Protein AF-A0A914D612-F1 (afdb_monomer_lite)

Structure (mmCIF, N/CA/C/O backbone):
data_AF-A0A914D612-F1
#
_entry.id   AF-A0A914D612-F1
#
loop_
_atom_site.group_PDB
_atom_site.id
_atom_site.type_symbol
_atom_site.label_atom_id
_atom_site.label_alt_id
_atom_site.label_comp_id
_atom_site.label_asym_id
_atom_site.label_entity_id
_atom_site.label_seq_id
_atom_site.pdbx_PDB_ins_code
_atom_site.Cartn_x
_atom_site.Cartn_y
_atom_site.Cartn_z
_atom_site.occupancy
_atom_site.B_iso_or_equiv
_atom_site.auth_seq_id
_atom_site.auth_comp_id
_atom_site.auth_asym_id
_atom_site.auth_atom_id
_atom_site.pdbx_PDB_model_num
ATOM 1 N N . MET A 1 1 ? 6.573 5.863 -31.104 1.00 83.50 1 MET A N 1
ATOM 2 C CA . MET A 1 1 ? 6.796 7.254 -30.648 1.00 83.50 1 MET A CA 1
ATOM 3 C C . MET A 1 1 ? 8.269 7.664 -30.738 1.00 83.50 1 MET A C 1
ATOM 5 O O . MET A 1 1 ? 8.584 8.374 -31.681 1.00 83.50 1 MET A O 1
ATOM 9 N N . PHE A 1 2 ? 9.175 7.169 -29.876 1.00 90.94 2 PHE A N 1
ATOM 10 C CA . PHE A 1 2 ? 10.608 7.549 -29.837 1.00 90.94 2 PHE A CA 1
ATOM 11 C C . PHE A 1 2 ? 11.287 7.720 -31.212 1.00 90.94 2 PHE A C 1
ATOM 13 O O . PHE A 1 2 ? 11.756 8.810 -31.528 1.00 90.94 2 PHE A O 1
ATOM 20 N N . ARG A 1 3 ? 11.281 6.679 -32.064 1.00 89.69 3 ARG A N 1
ATOM 21 C CA . ARG A 1 3 ? 11.931 6.733 -33.391 1.00 89.69 3 ARG A CA 1
ATOM 22 C C . ARG A 1 3 ? 11.376 7.843 -34.296 1.00 89.69 3 ARG A C 1
ATOM 24 O O . ARG A 1 3 ? 12.152 8.460 -35.007 1.00 89.69 3 ARG A O 1
ATOM 31 N N . ALA A 1 4 ? 10.074 8.136 -34.233 1.00 89.88 4 ALA A N 1
ATOM 32 C CA . ALA A 1 4 ? 9.455 9.186 -35.047 1.00 89.88 4 ALA A CA 1
ATOM 33 C C . ALA A 1 4 ? 9.875 10.595 -34.592 1.00 89.88 4 ALA A C 1
ATOM 35 O O . ALA A 1 4 ? 10.230 11.423 -35.425 1.00 89.88 4 ALA A O 1
ATOM 36 N N . ILE A 1 5 ? 9.911 10.840 -33.275 1.00 90.50 5 ILE A N 1
ATOM 37 C CA . ILE A 1 5 ? 10.412 12.103 -32.701 1.00 90.50 5 ILE A CA 1
ATOM 38 C C . ILE A 1 5 ? 11.892 12.286 -33.052 1.00 90.50 5 ILE A C 1
ATOM 40 O O . ILE A 1 5 ? 12.295 13.352 -33.506 1.00 90.50 5 ILE A O 1
ATOM 44 N N . ARG A 1 6 ? 12.693 11.221 -32.918 1.00 92.00 6 ARG A N 1
ATOM 45 C CA . ARG A 1 6 ? 14.104 11.222 -33.312 1.00 92.00 6 ARG A CA 1
ATOM 46 C C . ARG A 1 6 ? 14.282 11.591 -34.788 1.00 92.00 6 ARG A C 1
ATOM 48 O O . ARG A 1 6 ? 15.074 12.478 -35.080 1.00 92.00 6 ARG A O 1
ATOM 55 N N . SER A 1 7 ? 13.556 10.940 -35.700 1.00 91.56 7 SER A N 1
ATOM 56 C CA . SER A 1 7 ? 13.627 11.229 -37.139 1.00 91.56 7 SER A CA 1
ATOM 57 C C . SER A 1 7 ? 13.189 12.653 -37.484 1.00 91.56 7 SER A C 1
ATOM 59 O O . SER A 1 7 ? 13.760 13.244 -38.392 1.00 91.56 7 SER A O 1
ATOM 61 N N . PHE A 1 8 ? 12.221 13.220 -36.757 1.00 92.62 8 PHE A N 1
ATOM 62 C CA . PHE A 1 8 ? 11.848 14.627 -36.903 1.00 92.62 8 PHE A CA 1
ATOM 63 C C . PHE A 1 8 ? 13.001 15.562 -36.508 1.00 92.62 8 PHE A C 1
ATOM 65 O O . PHE A 1 8 ? 13.415 16.380 -37.323 1.00 92.62 8 PHE A O 1
ATOM 72 N N . ILE A 1 9 ? 13.571 15.392 -35.307 1.00 90.62 9 ILE A N 1
ATOM 73 C CA . ILE A 1 9 ? 14.698 16.215 -34.820 1.00 90.62 9 ILE A CA 1
ATOM 74 C C . ILE A 1 9 ? 15.913 16.087 -35.752 1.00 90.62 9 ILE A C 1
ATOM 76 O O . ILE A 1 9 ? 16.577 17.072 -36.049 1.00 90.62 9 ILE A O 1
ATOM 80 N N . GLN A 1 10 ? 16.180 14.881 -36.258 1.00 89.31 10 GLN A N 1
ATOM 81 C CA . GLN A 1 10 ? 17.317 14.593 -37.135 1.00 89.31 10 GLN A CA 1
ATOM 82 C C . GLN A 1 10 ? 17.208 15.243 -38.533 1.00 89.31 10 GLN A C 1
ATOM 84 O O . GLN A 1 10 ? 18.210 15.301 -39.240 1.00 89.31 10 GLN A O 1
ATOM 89 N N . ASN A 1 11 ? 16.029 15.751 -38.914 1.00 90.75 11 ASN A N 1
ATOM 90 C CA . ASN A 1 11 ? 15.799 16.488 -40.162 1.00 90.75 11 ASN A CA 1
ATOM 91 C C . ASN A 1 11 ? 15.816 18.022 -39.983 1.00 90.75 11 ASN A C 1
ATOM 93 O O . ASN A 1 11 ? 15.592 18.742 -40.955 1.00 90.75 11 ASN A O 1
ATOM 97 N N . LEU A 1 12 ? 16.044 18.536 -38.769 1.00 92.88 12 LEU A N 1
ATOM 98 C CA . LEU A 1 12 ? 16.175 19.974 -38.519 1.00 92.88 12 LEU A CA 1
ATOM 99 C C . LEU A 1 12 ? 17.582 20.438 -38.928 1.00 92.88 12 LEU A C 1
ATOM 101 O O . LEU A 1 12 ? 18.576 19.930 -38.415 1.00 92.88 12 LEU A O 1
ATOM 105 N N . THR A 1 13 ? 17.663 21.396 -39.853 1.00 85.12 13 THR A N 1
ATOM 106 C CA . THR A 1 13 ? 18.926 21.855 -40.464 1.00 85.12 13 THR A CA 1
ATOM 107 C C . THR A 1 13 ? 19.830 22.641 -39.519 1.00 85.12 13 THR A C 1
ATOM 109 O O . THR A 1 13 ? 21.046 22.595 -39.671 1.00 85.12 13 THR A O 1
ATOM 112 N N . ASP A 1 14 ? 19.239 23.317 -38.534 1.00 87.56 14 ASP A N 1
ATOM 113 C CA . ASP A 1 14 ? 19.901 24.296 -37.661 1.00 87.56 14 ASP A CA 1
ATOM 114 C C . ASP A 1 14 ? 19.750 23.912 -36.177 1.00 87.56 14 ASP A C 1
ATOM 116 O O . ASP A 1 14 ? 19.529 24.755 -35.310 1.00 87.56 14 ASP A O 1
ATOM 120 N N . TRP A 1 15 ? 19.772 22.607 -35.882 1.00 89.62 15 TRP A N 1
ATOM 121 C CA . TRP A 1 15 ? 19.591 22.082 -34.528 1.00 89.62 15 TRP A CA 1
ATOM 122 C C . TRP A 1 15 ? 20.926 21.681 -33.888 1.00 89.62 15 TRP A C 1
ATOM 124 O O . TRP A 1 15 ? 21.521 20.669 -34.258 1.00 89.62 15 TRP A O 1
ATOM 134 N N . ASP A 1 16 ? 21.351 22.439 -32.873 1.00 91.44 16 ASP A N 1
ATOM 135 C CA . ASP A 1 16 ? 22.662 22.313 -32.206 1.00 91.44 16 ASP A CA 1
ATOM 136 C C . ASP A 1 16 ? 22.933 20.945 -31.544 1.00 91.44 16 ASP A C 1
ATOM 138 O O . ASP A 1 16 ? 24.082 20.607 -31.252 1.00 91.44 16 ASP A O 1
ATOM 142 N N . TYR A 1 17 ? 21.893 20.137 -31.302 1.00 89.06 17 TYR A N 1
ATOM 143 C CA . TYR A 1 17 ? 21.978 18.875 -30.553 1.00 89.06 17 TYR A CA 1
ATOM 144 C C . TYR A 1 17 ? 21.420 17.679 -31.348 1.00 89.06 17 TYR A C 1
ATOM 146 O O . TYR A 1 17 ? 20.378 17.120 -30.977 1.00 89.06 17 TYR A O 1
ATOM 154 N N . PRO A 1 18 ? 22.064 17.275 -32.463 1.00 87.38 18 PRO A N 1
ATOM 155 C CA . PRO A 1 18 ? 21.595 16.167 -33.288 1.00 87.38 18 PRO A CA 1
ATOM 156 C C . PRO A 1 18 ? 21.575 14.840 -32.499 1.00 87.38 18 PRO A C 1
ATOM 158 O O . PRO A 1 18 ? 22.451 14.606 -31.662 1.00 87.38 18 PRO A O 1
ATOM 161 N N . PRO A 1 19 ? 20.613 13.928 -32.750 1.00 90.25 19 PRO A N 1
ATOM 162 C CA . PRO A 1 19 ? 20.469 12.724 -31.932 1.00 90.25 19 PRO A CA 1
ATOM 163 C C . PRO A 1 19 ? 21.675 11.763 -32.010 1.00 90.25 19 PRO A C 1
ATOM 165 O O . PRO A 1 19 ? 21.967 11.196 -33.064 1.00 90.25 19 PRO A O 1
ATOM 168 N N . THR A 1 20 ? 22.312 11.489 -30.868 1.00 89.94 20 THR A N 1
ATOM 169 C CA . THR A 1 20 ? 23.407 10.505 -30.694 1.00 89.94 20 THR A CA 1
ATOM 170 C C . THR A 1 20 ? 22.972 9.069 -31.030 1.00 89.94 20 THR A C 1
ATOM 172 O O . THR A 1 20 ? 21.767 8.825 -31.127 1.00 89.94 20 THR A O 1
ATOM 175 N N . PRO A 1 21 ? 23.878 8.092 -31.248 1.00 91.69 21 PRO A N 1
ATOM 176 C CA . PRO A 1 21 ? 23.497 6.694 -31.485 1.00 91.69 21 PRO A CA 1
ATOM 177 C C . PRO A 1 21 ? 22.511 6.158 -30.435 1.00 91.69 21 PRO A C 1
ATOM 179 O O . PRO A 1 21 ? 22.594 6.510 -29.261 1.00 91.69 21 PRO A O 1
ATOM 182 N N . ILE A 1 22 ? 21.550 5.335 -30.865 1.00 90.69 22 ILE A N 1
ATOM 183 C CA . ILE A 1 22 ? 20.574 4.721 -29.953 1.00 90.69 22 ILE A CA 1
ATOM 184 C C . ILE A 1 22 ? 21.316 3.635 -29.154 1.00 90.69 22 ILE A C 1
ATOM 186 O O . ILE A 1 22 ? 21.902 2.769 -29.803 1.00 90.69 22 ILE A O 1
ATOM 190 N N . PRO A 1 23 ? 21.305 3.659 -27.806 1.00 91.25 23 PRO A N 1
ATOM 191 C CA . PRO A 1 23 ? 21.879 2.585 -27.000 1.00 91.25 23 PRO A CA 1
ATOM 192 C C . PRO A 1 23 ? 21.195 1.241 -27.264 1.00 91.25 23 PRO A C 1
ATOM 194 O O . PRO A 1 23 ? 20.022 1.202 -27.650 1.00 91.25 23 PRO A O 1
ATOM 197 N N . ASP A 1 24 ? 21.912 0.149 -27.011 1.00 91.38 24 ASP A N 1
ATOM 198 C CA . ASP A 1 24 ? 21.309 -1.181 -27.002 1.00 91.38 24 ASP A CA 1
ATOM 199 C C . ASP A 1 24 ? 20.229 -1.280 -25.913 1.00 91.38 24 ASP A C 1
ATOM 201 O O . ASP A 1 24 ? 20.265 -0.587 -24.895 1.00 91.38 24 ASP A O 1
ATOM 205 N N . VAL A 1 25 ? 19.226 -2.122 -26.155 1.00 88.69 25 VAL A N 1
ATOM 206 C CA . VAL A 1 25 ? 18.132 -2.347 -25.203 1.00 88.69 25 VAL A CA 1
ATOM 207 C C . VAL A 1 25 ? 18.630 -3.277 -24.101 1.00 88.69 25 VAL A C 1
ATOM 209 O O . VAL A 1 25 ? 19.209 -4.320 -24.410 1.00 88.69 25 VAL A O 1
ATOM 212 N N . ASN A 1 26 ? 18.371 -2.932 -22.836 1.00 90.81 26 ASN A N 1
ATOM 213 C CA . ASN A 1 26 ? 18.652 -3.816 -21.706 1.00 90.81 26 ASN A CA 1
ATOM 214 C C . ASN A 1 26 ? 18.012 -5.201 -21.939 1.00 90.81 26 ASN A C 1
ATOM 216 O O . ASN A 1 26 ? 16.844 -5.273 -22.343 1.00 90.81 26 ASN A O 1
ATOM 220 N N . PRO A 1 27 ? 18.743 -6.304 -21.706 1.00 92.75 27 PRO A N 1
ATOM 221 C CA . PRO A 1 27 ? 18.172 -7.636 -21.818 1.00 92.75 27 PRO A CA 1
ATOM 222 C C . PRO A 1 27 ? 17.147 -7.865 -20.699 1.00 92.75 27 PRO A C 1
ATOM 224 O O . PRO A 1 27 ? 17.315 -7.378 -19.583 1.00 92.75 27 PRO A O 1
ATOM 227 N N . LEU A 1 28 ? 16.091 -8.615 -21.017 1.00 92.50 28 LEU A N 1
ATOM 228 C CA . LEU A 1 28 ? 15.048 -9.006 -20.071 1.00 92.50 28 LEU A CA 1
ATOM 229 C C . LEU A 1 28 ? 15.210 -10.479 -19.693 1.00 92.50 28 LEU A C 1
ATOM 231 O O . LEU A 1 28 ? 15.312 -11.329 -20.583 1.00 92.50 28 LEU A O 1
ATOM 235 N N . MET A 1 29 ? 15.124 -10.794 -18.400 1.00 93.56 29 MET A N 1
ATOM 236 C CA . MET A 1 29 ? 15.110 -12.175 -17.899 1.00 93.56 29 MET A CA 1
ATOM 237 C C . MET A 1 29 ? 13.761 -12.533 -17.265 1.00 93.56 29 MET A C 1
ATOM 239 O O . MET A 1 29 ? 13.082 -11.691 -16.681 1.00 93.56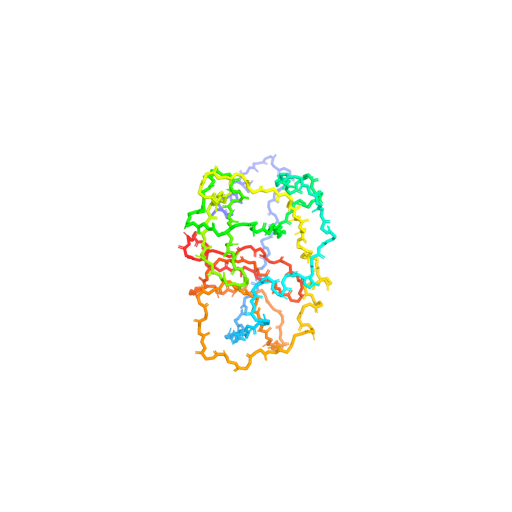 29 MET A O 1
ATOM 243 N N . SER A 1 30 ? 13.367 -13.806 -17.356 1.00 93.69 30 SER A N 1
ATOM 244 C CA . SER A 1 30 ? 12.267 -14.363 -16.563 1.00 93.69 30 SER A CA 1
ATOM 245 C C . SER A 1 30 ? 12.836 -15.231 -15.444 1.00 93.69 30 SER A C 1
ATOM 247 O O . SER A 1 30 ? 13.475 -16.243 -15.720 1.00 93.69 30 SER A O 1
ATOM 249 N N . TYR A 1 31 ? 12.575 -14.854 -14.191 1.00 94.19 31 TYR A N 1
ATOM 250 C CA . TYR A 1 31 ? 13.011 -15.599 -13.001 1.00 94.19 31 TYR A CA 1
ATOM 251 C C . TYR A 1 31 ? 12.020 -16.697 -12.562 1.00 94.19 31 TYR A C 1
ATOM 253 O O . TYR A 1 31 ? 12.194 -17.316 -11.516 1.00 94.19 31 TYR A O 1
ATOM 261 N N . GLY A 1 32 ? 10.977 -16.960 -13.358 1.00 93.12 32 GLY A N 1
ATOM 262 C CA . GLY A 1 32 ? 9.952 -17.957 -13.048 1.00 93.12 32 GLY A CA 1
ATOM 263 C C . GLY A 1 32 ? 8.941 -17.509 -11.985 1.00 93.12 32 GLY A C 1
ATOM 264 O O . GLY A 1 32 ? 8.698 -16.319 -11.789 1.00 93.12 32 GLY A O 1
ATOM 265 N N . ASN A 1 33 ? 8.305 -18.485 -11.331 1.00 93.44 33 ASN A N 1
ATOM 266 C CA . ASN A 1 33 ? 7.239 -18.254 -10.354 1.00 93.44 33 ASN A CA 1
ATOM 267 C C . ASN A 1 33 ? 7.791 -18.248 -8.923 1.00 93.44 33 ASN A C 1
ATOM 269 O O . ASN A 1 33 ? 8.469 -19.192 -8.522 1.00 93.44 33 ASN A O 1
ATOM 273 N N . VAL A 1 34 ? 7.408 -17.246 -8.128 1.00 91.88 34 VAL A N 1
ATOM 274 C CA . VAL A 1 34 ? 7.749 -17.150 -6.701 1.00 91.88 34 VAL A CA 1
ATOM 275 C C . VAL A 1 34 ? 6.497 -17.394 -5.861 1.00 91.88 34 VAL A C 1
ATOM 277 O O . VAL A 1 34 ? 5.523 -16.647 -5.954 1.00 91.88 34 VAL A O 1
ATOM 280 N N . THR A 1 35 ? 6.513 -18.430 -5.023 1.00 90.81 35 THR A N 1
ATOM 281 C CA . THR A 1 35 ? 5.422 -18.692 -4.072 1.00 90.81 35 THR A CA 1
ATOM 282 C C . THR A 1 35 ? 5.481 -17.686 -2.927 1.00 90.81 35 THR A C 1
ATOM 284 O O . THR A 1 35 ? 6.503 -17.569 -2.251 1.00 90.81 35 THR A O 1
ATOM 287 N N . LEU A 1 36 ? 4.373 -16.986 -2.677 1.00 89.56 36 LEU A N 1
ATOM 288 C CA . LEU A 1 36 ? 4.250 -16.070 -1.546 1.00 89.56 36 LEU A CA 1
ATOM 289 C C . LEU A 1 36 ? 3.557 -16.748 -0.361 1.00 89.56 36 LEU A C 1
ATOM 291 O O . LEU A 1 36 ? 2.507 -17.368 -0.515 1.00 89.56 36 LEU A O 1
ATOM 295 N N . THR A 1 37 ? 4.111 -16.563 0.834 1.00 86.81 37 THR A N 1
ATOM 296 C CA . THR A 1 37 ? 3.535 -17.020 2.104 1.00 86.81 37 THR A CA 1
ATOM 297 C C . THR A 1 37 ? 2.998 -15.827 2.885 1.00 86.81 37 THR A C 1
ATOM 299 O O . THR A 1 37 ? 3.659 -14.792 2.972 1.00 86.81 37 THR A O 1
ATOM 302 N N . ARG A 1 38 ? 1.798 -15.943 3.462 1.00 86.81 38 ARG A N 1
A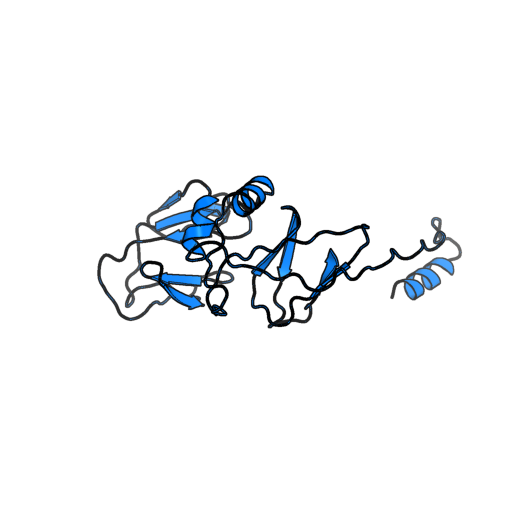TOM 303 C CA . ARG A 1 38 ? 1.228 -14.882 4.304 1.00 86.81 38 ARG A CA 1
ATOM 304 C C . ARG A 1 38 ? 1.969 -14.805 5.639 1.00 86.81 38 ARG A C 1
ATOM 306 O O . ARG A 1 38 ? 2.262 -15.837 6.242 1.00 86.81 38 ARG A O 1
ATOM 313 N N . ILE A 1 39 ? 2.238 -13.590 6.108 1.00 85.31 39 ILE A N 1
ATOM 314 C CA . ILE A 1 39 ? 2.901 -13.349 7.392 1.00 85.31 39 ILE A CA 1
ATOM 315 C C . ILE A 1 39 ? 1.964 -12.614 8.356 1.00 85.31 39 ILE A C 1
ATOM 317 O O . ILE A 1 39 ? 1.293 -11.653 7.977 1.00 85.31 39 ILE A O 1
ATOM 321 N N . GLY A 1 40 ? 1.916 -13.101 9.598 1.00 80.94 40 GLY A N 1
ATOM 322 C CA . GLY A 1 40 ? 1.039 -12.601 10.658 1.00 80.94 40 GLY A CA 1
ATOM 323 C C . GLY A 1 40 ? -0.439 -12.989 10.516 1.00 80.94 40 GLY A C 1
ATOM 324 O O . GLY A 1 40 ? -0.941 -13.283 9.430 1.00 80.94 40 GLY A O 1
ATOM 325 N N . GLN A 1 41 ? -1.154 -12.935 11.644 1.00 78.56 41 GLN A N 1
ATOM 326 C CA . GLN A 1 41 ? -2.557 -13.360 11.759 1.00 78.56 41 GLN A CA 1
ATOM 327 C C . GLN A 1 41 ? -3.496 -12.493 10.906 1.00 78.56 41 GLN A C 1
ATOM 329 O O . GLN A 1 41 ? -4.389 -12.986 10.215 1.00 78.56 41 GLN A O 1
ATOM 334 N N . ASN A 1 42 ? -3.296 -11.175 10.916 1.00 83.06 42 ASN A N 1
ATOM 335 C CA . ASN A 1 42 ? -4.048 -10.223 10.100 1.00 83.06 42 ASN A CA 1
ATOM 336 C C . ASN A 1 42 ? -3.208 -8.983 9.744 1.00 83.06 42 ASN A C 1
ATOM 338 O O . ASN A 1 42 ? -2.153 -8.744 10.340 1.00 83.06 42 ASN A O 1
ATOM 342 N N . LEU A 1 43 ? -3.688 -8.191 8.775 1.00 88.00 43 LEU A N 1
ATOM 343 C CA . LEU A 1 43 ? -3.008 -6.972 8.324 1.00 88.00 43 LEU A CA 1
ATOM 344 C C . LEU A 1 43 ? -2.688 -6.032 9.495 1.00 88.00 43 LEU A C 1
ATOM 346 O O . LEU A 1 43 ? -1.545 -5.608 9.625 1.00 88.00 43 LEU A O 1
ATOM 350 N N . ILE A 1 44 ? -3.656 -5.769 10.379 1.00 88.94 44 ILE A N 1
ATOM 351 C CA . ILE A 1 44 ? -3.491 -4.851 11.516 1.00 88.94 44 ILE A CA 1
ATOM 352 C C . ILE A 1 44 ? -2.364 -5.329 12.437 1.00 88.94 44 ILE A C 1
ATOM 354 O O . ILE A 1 44 ? -1.415 -4.590 12.666 1.00 88.94 44 ILE A O 1
ATOM 358 N N . SER A 1 45 ? -2.395 -6.596 12.867 1.00 85.94 45 SE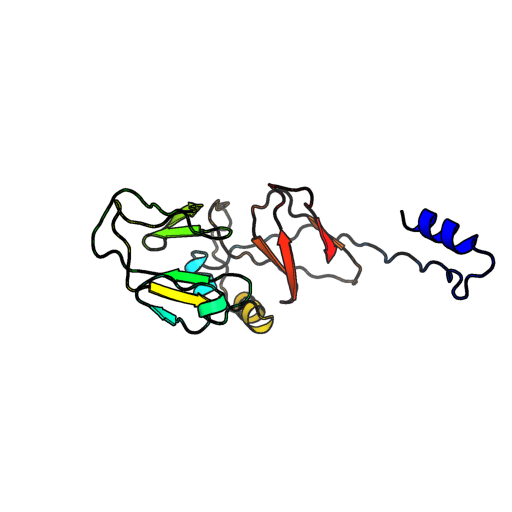R A N 1
ATOM 359 C CA . SER A 1 45 ? -1.357 -7.205 13.722 1.00 85.94 45 SER A CA 1
ATOM 360 C C . SER A 1 45 ? 0.049 -7.205 13.108 1.00 85.94 45 SER A C 1
ATOM 362 O O . SER A 1 45 ? 1.037 -7.358 13.823 1.00 85.94 45 SER A O 1
ATOM 364 N N . THR A 1 46 ? 0.139 -7.052 11.785 1.00 89.06 46 THR A N 1
ATOM 365 C CA . THR A 1 46 ? 1.409 -6.959 11.064 1.00 89.06 46 THR A CA 1
ATOM 366 C C . THR A 1 46 ? 1.882 -5.516 10.943 1.00 89.06 46 THR A C 1
ATOM 368 O O . THR A 1 46 ? 3.045 -5.238 11.224 1.00 89.06 46 THR A O 1
ATOM 371 N N . LEU A 1 47 ? 0.992 -4.593 10.569 1.00 90.50 47 LEU A N 1
ATOM 372 C CA . LEU A 1 47 ? 1.335 -3.183 10.374 1.00 90.50 47 LEU A CA 1
ATOM 373 C C . LEU A 1 47 ? 1.625 -2.454 11.693 1.00 90.50 47 LEU A C 1
ATOM 375 O O . LEU A 1 47 ? 2.516 -1.611 11.720 1.00 90.50 47 LEU A O 1
ATOM 379 N N . THR A 1 48 ? 0.985 -2.825 12.807 1.00 92.06 48 THR A N 1
ATOM 380 C CA . THR A 1 48 ? 1.281 -2.239 14.132 1.00 92.06 48 THR A CA 1
ATOM 381 C C . THR A 1 48 ? 2.727 -2.465 14.591 1.00 92.06 48 THR A C 1
ATOM 383 O O . THR A 1 48 ? 3.215 -1.741 15.455 1.00 92.06 48 THR A O 1
ATOM 386 N N . ARG A 1 49 ? 3.453 -3.425 13.996 1.00 91.00 49 ARG A N 1
ATOM 387 C CA . ARG A 1 49 ? 4.885 -3.669 14.260 1.00 91.00 49 ARG A CA 1
ATOM 388 C C . ARG A 1 49 ? 5.813 -2.606 13.668 1.00 91.00 49 ARG A C 1
ATOM 390 O O . ARG A 1 49 ? 6.956 -2.509 14.100 1.00 91.00 49 ARG A O 1
ATOM 397 N N . ILE A 1 50 ? 5.334 -1.865 12.670 1.00 93.56 50 ILE A N 1
ATOM 398 C CA . ILE A 1 50 ? 6.049 -0.787 11.971 1.00 93.56 50 ILE A CA 1
ATOM 399 C C . ILE A 1 50 ? 5.244 0.516 11.993 1.00 93.56 50 ILE A C 1
ATOM 401 O O . ILE A 1 50 ? 5.422 1.370 11.132 1.00 93.56 50 ILE A O 1
ATOM 405 N N . GLN A 1 51 ? 4.332 0.678 12.951 1.00 95.00 51 GLN A N 1
ATOM 406 C CA . GLN A 1 51 ? 3.619 1.940 13.095 1.00 95.00 51 GLN A CA 1
ATOM 407 C C . GLN A 1 51 ? 4.522 3.011 13.718 1.00 95.00 51 GLN A C 1
ATOM 409 O O . GLN A 1 51 ? 5.368 2.737 14.573 1.00 95.00 51 GLN A O 1
ATOM 414 N N . GLU A 1 52 ? 4.305 4.243 13.295 1.00 95.69 52 GLU A N 1
ATOM 415 C CA . GLU A 1 52 ? 4.856 5.454 13.887 1.00 95.69 52 GLU A CA 1
ATOM 416 C C . GLU A 1 52 ? 4.136 5.770 15.214 1.00 95.69 52 GLU A C 1
ATOM 418 O O . GLU A 1 52 ? 3.074 5.200 15.496 1.00 95.69 52 GLU A O 1
ATOM 423 N N . PRO A 1 53 ? 4.692 6.650 16.069 1.00 96.19 53 PRO A N 1
ATOM 424 C CA . PRO A 1 53 ? 4.022 7.079 17.291 1.00 96.19 53 PRO A CA 1
ATOM 425 C C . PRO A 1 53 ? 2.615 7.614 17.002 1.00 96.19 53 PRO A C 1
ATOM 427 O O . PRO A 1 53 ? 2.435 8.503 16.175 1.00 96.19 53 PRO A O 1
ATOM 430 N N . CYS A 1 54 ? 1.613 7.068 17.689 1.00 96.88 54 CYS A N 1
ATOM 431 C CA . CYS A 1 54 ? 0.224 7.426 17.436 1.00 96.88 54 CYS A CA 1
ATOM 432 C C . CYS A 1 54 ? -0.119 8.804 18.020 1.00 96.88 54 CYS A C 1
ATOM 434 O O . CYS A 1 54 ? 0.148 9.070 19.195 1.00 96.88 54 CYS A O 1
ATOM 436 N N . VAL A 1 55 ? -0.797 9.639 17.236 1.00 97.81 55 VAL A N 1
ATOM 437 C CA . VAL A 1 55 ? -1.446 10.866 17.714 1.00 97.81 55 VAL A CA 1
ATOM 438 C C . VAL A 1 55 ? -2.821 10.506 18.283 1.00 97.81 55 VAL A C 1
ATOM 440 O O . VAL A 1 55 ? -3.469 9.577 17.801 1.00 97.81 55 VAL A O 1
ATOM 443 N N . GLN A 1 56 ? -3.257 11.208 19.335 1.00 97.69 56 GLN A N 1
ATOM 444 C CA . GLN A 1 56 ? -4.601 11.077 19.905 1.00 97.69 56 GLN A CA 1
ATOM 445 C C . GLN A 1 56 ? -5.377 12.386 19.728 1.00 97.69 56 GLN A C 1
ATOM 447 O O . GLN A 1 56 ? -4.846 13.470 19.972 1.00 97.69 56 GLN A O 1
ATOM 452 N N . SER A 1 57 ? -6.653 12.289 19.361 1.00 94.50 57 SER A N 1
ATOM 453 C CA . SER A 1 57 ? -7.532 13.439 19.117 1.00 94.50 57 SER A CA 1
ATOM 454 C C . SER A 1 57 ? -8.995 13.131 19.456 1.00 94.50 57 SER A C 1
ATOM 456 O O . SER A 1 57 ? -9.378 11.978 19.663 1.00 94.50 57 SER A O 1
ATOM 458 N N . GLN A 1 58 ? -9.839 14.167 19.530 1.00 90.38 58 GLN A N 1
ATOM 459 C CA . GLN A 1 58 ? -11.284 13.963 19.674 1.00 90.38 58 GLN A CA 1
ATOM 460 C C . GLN A 1 58 ? -11.904 13.445 18.375 1.00 90.38 58 GLN A C 1
ATOM 462 O O . GLN A 1 58 ? -12.596 12.433 18.418 1.00 90.38 58 GLN A O 1
ATOM 467 N N . ASP A 1 59 ? -11.572 14.062 17.240 1.00 87.75 59 ASP A N 1
ATOM 468 C CA . ASP A 1 59 ? -12.043 13.698 15.898 1.00 87.75 59 ASP A CA 1
ATOM 469 C C . ASP A 1 59 ? -10.868 13.222 15.015 1.00 87.75 59 ASP A C 1
ATOM 471 O O . ASP A 1 59 ? -9.727 13.614 15.285 1.00 87.75 59 ASP A O 1
ATOM 475 N N . PRO A 1 60 ? -11.080 12.394 13.972 1.00 90.19 60 PRO A N 1
ATOM 476 C CA . PRO A 1 60 ? -9.997 11.895 13.120 1.00 90.19 60 PRO A CA 1
ATOM 477 C C . PRO A 1 60 ? -9.178 13.017 12.466 1.00 90.19 60 PRO A C 1
ATOM 479 O O . PRO A 1 60 ? -9.741 13.918 11.847 1.00 90.19 60 PRO A O 1
ATOM 482 N N . LEU A 1 61 ? -7.850 12.925 12.564 1.00 92.44 61 LEU A N 1
ATOM 483 C CA . LEU A 1 61 ? -6.910 13.833 11.898 1.00 92.44 61 LEU A CA 1
ATOM 484 C C . LEU A 1 61 ? -6.538 13.328 10.496 1.00 92.44 61 LEU A C 1
ATOM 486 O O . LEU A 1 61 ? -6.507 12.119 10.261 1.00 92.44 61 LEU A O 1
ATOM 490 N N . THR A 1 62 ? -6.231 14.225 9.560 1.00 92.81 62 THR A N 1
ATOM 491 C CA . THR A 1 62 ? -5.697 13.842 8.241 1.00 92.81 62 THR A CA 1
ATOM 492 C C . THR A 1 62 ? -4.242 13.370 8.329 1.00 92.81 62 THR A C 1
ATOM 494 O O . THR A 1 62 ? -3.567 13.565 9.340 1.00 92.81 62 THR A O 1
ATOM 497 N N . PHE A 1 63 ? -3.752 12.768 7.244 1.00 95.00 63 PHE A N 1
ATOM 498 C CA . PHE A 1 63 ? -2.358 12.346 7.070 1.00 95.00 63 PHE A CA 1
ATOM 499 C C . PHE A 1 63 ? -1.373 13.502 7.337 1.00 95.00 63 PHE A C 1
ATOM 501 O O . PHE A 1 63 ? -0.424 13.362 8.104 1.00 95.00 63 PHE A O 1
ATOM 508 N N . GLU A 1 64 ? -1.649 14.683 6.783 1.00 94.44 64 GLU A N 1
ATOM 509 C CA . GLU A 1 64 ? -0.824 15.887 6.932 1.00 94.44 64 GLU A CA 1
ATOM 510 C C . GLU A 1 64 ? -0.878 16.459 8.355 1.00 94.44 64 GLU A C 1
ATOM 512 O O . GLU A 1 64 ? 0.117 16.981 8.851 1.00 94.44 64 GLU A O 1
ATOM 517 N N . GLN A 1 65 ? -2.021 16.342 9.040 1.00 95.44 65 GLN A N 1
ATOM 518 C CA . GLN A 1 65 ? -2.177 16.800 10.426 1.00 95.44 65 GLN A CA 1
ATOM 519 C C . GLN A 1 65 ? -1.377 15.963 11.437 1.00 95.44 65 GLN A C 1
ATOM 521 O O . GLN A 1 65 ? -1.170 16.426 12.559 1.00 95.44 65 GLN A O 1
ATOM 5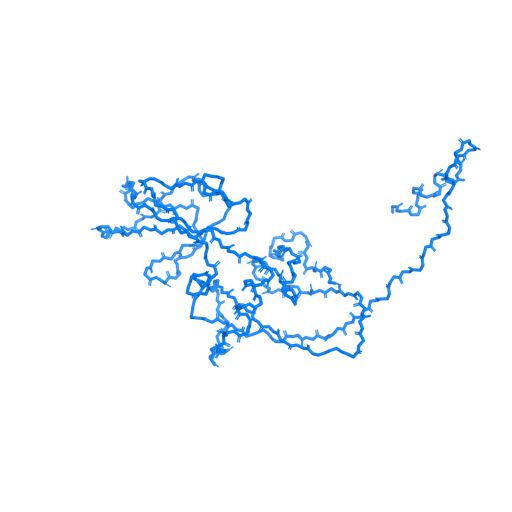26 N N . ILE A 1 66 ? -0.930 14.763 11.052 1.00 96.56 66 ILE A N 1
ATOM 527 C CA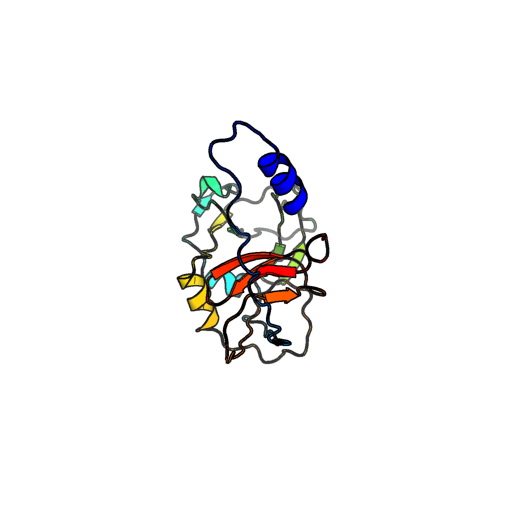 . ILE A 1 66 ? -0.042 13.902 11.848 1.00 96.56 66 ILE A CA 1
ATOM 528 C C . ILE A 1 66 ? 1.377 13.791 11.256 1.00 96.56 66 ILE A C 1
ATOM 530 O O . ILE A 1 66 ? 2.131 12.916 11.666 1.00 96.56 66 ILE A O 1
ATOM 534 N N . ASP A 1 67 ? 1.736 14.669 10.308 1.00 95.94 67 ASP A N 1
ATOM 535 C CA . ASP A 1 67 ? 3.037 14.708 9.607 1.00 95.94 67 ASP A CA 1
ATOM 536 C C . ASP A 1 67 ? 3.397 13.418 8.828 1.00 95.94 67 ASP A C 1
ATOM 538 O O . ASP A 1 67 ? 4.563 13.102 8.601 1.00 95.94 67 ASP A O 1
ATOM 542 N N . HIS A 1 68 ? 2.387 12.663 8.374 1.00 96.12 68 HIS A N 1
ATOM 543 C CA . HIS A 1 68 ? 2.561 11.398 7.651 1.00 96.12 68 HIS A CA 1
ATOM 544 C C . HIS A 1 68 ? 2.130 11.525 6.181 1.00 96.12 68 HIS A C 1
ATOM 546 O O . HIS A 1 68 ? 0.985 11.262 5.824 1.00 96.12 68 HIS A O 1
ATOM 552 N N . GLY A 1 69 ? 3.041 11.951 5.302 1.00 92.31 69 GLY A N 1
ATOM 553 C CA . GLY A 1 69 ? 2.687 12.404 3.947 1.00 92.31 69 GLY A CA 1
ATOM 554 C C . GLY A 1 69 ? 2.299 11.344 2.899 1.00 92.31 69 GLY A C 1
ATOM 555 O O . GLY A 1 69 ? 1.849 11.726 1.820 1.00 92.31 69 GLY A O 1
ATOM 556 N N . PHE A 1 70 ? 2.501 10.041 3.133 1.00 91.25 70 PHE A N 1
ATOM 557 C CA . PHE A 1 70 ? 2.244 8.996 2.126 1.00 91.25 70 PHE A CA 1
ATOM 558 C C . PHE A 1 70 ? 2.112 7.594 2.734 1.00 91.25 70 PHE A C 1
ATOM 560 O O . PHE A 1 70 ? 2.716 7.298 3.755 1.00 91.25 70 PHE A O 1
ATOM 567 N N . GLY A 1 71 ? 1.412 6.685 2.045 1.00 92.56 71 GLY A N 1
ATOM 568 C CA . GLY A 1 71 ? 1.303 5.280 2.449 1.00 92.56 71 GLY A CA 1
ATOM 569 C C . GLY A 1 71 ? -0.015 4.977 3.155 1.00 92.56 71 GLY A C 1
ATOM 570 O O . GLY A 1 71 ? -1.076 5.080 2.541 1.00 92.56 71 GLY A O 1
ATOM 571 N N . PHE A 1 72 ? 0.043 4.565 4.423 1.00 94.44 72 PHE A N 1
ATOM 572 C CA . PHE A 1 72 ? -1.128 4.118 5.183 1.00 94.44 72 PHE A CA 1
ATOM 573 C C . PHE A 1 72 ? -1.125 4.713 6.591 1.00 94.44 72 PHE A C 1
ATOM 575 O O . PHE A 1 72 ? -0.084 4.768 7.234 1.00 94.44 72 PHE A O 1
ATOM 582 N N . VAL A 1 73 ? -2.307 5.052 7.106 1.00 95.12 73 VAL A N 1
ATOM 583 C CA . VAL A 1 73 ? -2.513 5.431 8.511 1.00 95.12 73 VAL A CA 1
ATOM 584 C C . VAL A 1 73 ? -3.530 4.478 9.129 1.00 95.12 73 VAL A C 1
ATOM 586 O O . VAL A 1 73 ? -4.590 4.217 8.554 1.00 95.12 73 VAL A O 1
ATOM 589 N N . LEU A 1 74 ? -3.210 3.954 10.309 1.00 94.69 74 LEU A N 1
ATOM 590 C CA . LEU A 1 74 ? -4.115 3.149 11.117 1.00 94.69 74 LEU A CA 1
ATOM 591 C C . LEU A 1 74 ? -4.957 4.059 12.016 1.00 94.69 74 LEU A C 1
ATOM 593 O O . LEU A 1 74 ? -4.450 4.626 12.982 1.00 94.69 74 LEU A O 1
ATOM 597 N N . TYR A 1 75 ? -6.252 4.152 11.717 1.00 93.00 75 TYR A N 1
ATOM 598 C CA . TYR A 1 75 ? -7.245 4.849 12.535 1.00 93.00 75 TYR A CA 1
ATOM 599 C C . TYR A 1 75 ? -7.928 3.870 13.492 1.00 93.00 75 TYR A C 1
ATOM 601 O O . TYR A 1 75 ? -8.525 2.888 13.052 1.00 93.00 75 TYR A O 1
ATOM 609 N N . THR A 1 76 ? -7.873 4.144 14.797 1.00 93.06 76 THR A N 1
ATOM 610 C CA . THR A 1 76 ? -8.463 3.292 15.843 1.00 93.06 76 THR A CA 1
ATOM 611 C C . THR A 1 76 ? -9.312 4.117 16.812 1.00 93.06 76 THR A C 1
ATOM 613 O O . THR A 1 76 ? -8.903 5.189 17.246 1.00 93.06 76 THR A O 1
ATOM 616 N N . THR A 1 77 ? -10.479 3.599 17.194 1.00 90.94 77 THR A N 1
ATOM 617 C CA . THR A 1 77 ? -11.321 4.108 18.291 1.00 90.94 77 THR A CA 1
ATOM 618 C C . THR A 1 77 ? -12.044 2.933 18.959 1.00 90.94 77 THR A C 1
ATOM 620 O O . THR A 1 77 ? -12.145 1.848 18.379 1.00 90.94 77 THR A O 1
ATOM 623 N N . THR A 1 78 ? -12.548 3.136 20.175 1.00 89.44 78 THR A N 1
ATOM 624 C CA . THR A 1 78 ? -13.282 2.127 20.948 1.00 89.44 78 THR A CA 1
ATOM 625 C C . THR A 1 78 ? -14.770 2.453 20.957 1.00 89.44 78 THR A C 1
ATOM 627 O O . THR A 1 78 ? -15.182 3.522 21.405 1.00 89.44 78 THR A O 1
ATOM 630 N N . LEU A 1 79 ? -15.600 1.503 20.523 1.00 84.38 79 LEU A N 1
ATOM 631 C CA . LEU A 1 79 ? -17.054 1.644 20.586 1.00 84.38 79 LEU A CA 1
ATOM 632 C C . LEU A 1 79 ? -17.531 1.536 22.043 1.00 84.38 79 LEU A C 1
ATOM 634 O O . LEU A 1 79 ? -17.359 0.504 22.688 1.00 84.38 79 LEU A O 1
ATOM 638 N N . SER A 1 80 ? -18.160 2.593 22.561 1.00 80.75 80 SER A N 1
ATOM 639 C CA . SER A 1 80 ? -18.726 2.618 23.922 1.00 80.75 80 SER A CA 1
ATOM 640 C C . SER A 1 80 ? -20.071 1.889 24.040 1.00 80.75 80 SER A C 1
ATOM 642 O O . SER A 1 80 ? -20.538 1.617 25.148 1.00 80.75 80 SER A O 1
ATOM 644 N N . LYS A 1 81 ? -20.703 1.578 22.902 1.00 79.25 81 LYS A N 1
ATOM 645 C CA . LYS A 1 81 ? -21.963 0.837 22.762 1.00 79.25 81 LYS A CA 1
ATOM 646 C C . LYS A 1 81 ? -21.906 -0.015 21.494 1.00 79.25 81 LYS A C 1
ATOM 648 O O . LYS A 1 81 ? -21.181 0.320 20.560 1.00 79.25 81 LYS A O 1
ATOM 653 N N . GLY A 1 82 ? -22.685 -1.093 21.454 1.00 72.88 82 GLY A N 1
ATOM 654 C CA . GLY A 1 82 ? -22.970 -1.792 20.201 1.00 72.88 82 GLY A CA 1
ATOM 655 C C . GLY A 1 82 ? -23.903 -0.971 19.305 1.00 72.88 82 GLY A C 1
ATOM 656 O O . GLY A 1 82 ? -24.634 -0.112 19.797 1.00 72.88 82 GLY A O 1
ATOM 657 N N . GLY A 1 83 ? -23.886 -1.268 18.009 1.00 71.81 83 GLY A N 1
ATOM 658 C CA . GLY A 1 83 ? -24.753 -0.665 16.998 1.00 71.81 83 GLY A CA 1
ATOM 659 C C . GLY A 1 83 ? -24.757 -1.501 15.719 1.00 71.81 83 GLY A C 1
ATOM 660 O O . GLY A 1 83 ? -24.100 -2.545 15.670 1.00 71.81 83 GLY A O 1
ATOM 661 N N . THR A 1 84 ? -25.513 -1.079 14.707 1.00 69.12 84 THR A N 1
ATOM 662 C CA . THR A 1 84 ? -25.805 -1.915 13.523 1.00 69.12 84 THR A CA 1
ATOM 663 C C . THR A 1 84 ? -25.145 -1.453 12.229 1.00 69.12 84 THR A C 1
ATOM 665 O O . THR A 1 84 ? -24.784 -2.292 11.406 1.00 69.12 84 THR A O 1
ATOM 668 N N . THR A 1 85 ? -24.993 -0.142 12.036 1.00 68.62 85 THR A N 1
ATOM 669 C CA . THR A 1 85 ? -24.602 0.456 10.749 1.00 68.62 85 THR A CA 1
ATOM 670 C C . THR A 1 85 ? -23.396 1.377 10.915 1.00 68.62 85 THR A C 1
ATOM 672 O O . THR A 1 85 ? -23.285 2.059 11.932 1.00 68.62 85 THR A O 1
ATOM 675 N N . LEU A 1 86 ? -22.512 1.410 9.905 1.00 68.31 86 LEU A N 1
ATOM 676 C CA . LEU A 1 86 ? -21.240 2.141 9.910 1.00 68.31 86 LEU A CA 1
ATOM 677 C C . LEU A 1 86 ? -21.136 3.163 8.733 1.00 68.31 86 LEU A C 1
ATOM 679 O O . LEU A 1 86 ? -20.662 2.815 7.658 1.00 68.31 86 LEU A O 1
ATOM 683 N N . SER A 1 87 ? -21.638 4.403 8.921 1.00 65.44 87 SER A N 1
ATOM 684 C CA . SER A 1 87 ? -21.793 5.542 7.953 1.00 65.44 87 SER A CA 1
ATOM 685 C C . SER A 1 87 ? -20.725 6.679 7.871 1.00 65.44 87 SER A C 1
ATOM 687 O O . SER A 1 87 ? -20.594 7.380 8.855 1.00 65.44 87 SER A O 1
ATOM 689 N N . THR A 1 88 ? -20.043 7.047 6.770 1.00 62.69 88 THR A N 1
ATOM 690 C CA . THR A 1 88 ? -19.504 8.438 6.598 1.00 62.69 88 THR A CA 1
ATOM 691 C C . THR A 1 88 ? -19.818 8.985 5.200 1.00 62.69 88 THR A C 1
ATOM 693 O O . THR A 1 88 ? -20.823 8.626 4.592 1.00 62.69 88 THR A O 1
ATOM 696 N N . SER A 1 89 ? -18.953 9.885 4.738 1.00 57.59 89 SER A N 1
ATOM 697 C CA . SER A 1 89 ? -18.855 10.485 3.425 1.00 57.59 89 SER A CA 1
ATOM 698 C C . SER A 1 89 ? -17.393 10.834 3.062 1.00 57.59 89 SER A C 1
ATOM 700 O O . SER A 1 89 ? -17.185 11.513 2.061 1.00 57.59 89 SER A O 1
ATOM 702 N N . ASN A 1 90 ? -16.393 10.492 3.900 1.00 67.00 90 ASN A N 1
ATOM 703 C CA . ASN A 1 90 ? -15.121 11.238 3.972 1.00 67.00 90 ASN A CA 1
ATOM 704 C C . ASN A 1 90 ? -13.820 10.401 4.014 1.00 67.00 90 ASN A C 1
ATOM 706 O O . ASN A 1 90 ? -12.754 11.006 4.139 1.00 67.00 90 ASN A O 1
ATOM 710 N N . ILE A 1 91 ? -13.838 9.065 3.899 1.00 71.94 91 ILE A N 1
ATOM 711 C CA . ILE A 1 91 ? -12.575 8.318 3.715 1.00 71.94 91 ILE A CA 1
ATOM 712 C C . ILE A 1 91 ? -11.966 8.685 2.356 1.00 71.94 91 ILE A C 1
ATOM 714 O O . ILE A 1 91 ? -12.654 8.662 1.337 1.00 71.94 91 ILE A O 1
ATOM 718 N N . ARG A 1 92 ? -10.670 9.015 2.346 1.00 77.75 92 ARG A N 1
ATOM 719 C CA . ARG A 1 92 ? -9.901 9.326 1.135 1.00 77.75 92 ARG A CA 1
ATOM 720 C C . ARG A 1 92 ? -8.566 8.579 1.152 1.00 77.75 92 ARG A C 1
ATOM 722 O O . ARG A 1 92 ? -7.841 8.682 2.131 1.00 77.75 92 ARG A O 1
ATOM 729 N N . ASP A 1 93 ? -8.195 7.793 0.145 1.00 75.44 93 ASP A N 1
ATOM 730 C CA . ASP A 1 93 ? -8.978 7.355 -1.029 1.00 75.44 93 ASP A CA 1
ATOM 731 C C . ASP A 1 93 ? -9.562 5.937 -0.878 1.00 75.44 93 ASP A C 1
ATOM 733 O O . ASP A 1 93 ? -10.330 5.485 -1.725 1.00 75.44 93 ASP A O 1
ATOM 737 N N . TYR A 1 94 ? -9.166 5.187 0.158 1.00 81.38 94 TYR A N 1
ATOM 738 C CA . TYR A 1 94 ? -9.542 3.777 0.310 1.00 81.38 94 TYR A CA 1
ATOM 739 C C . TYR A 1 94 ? -9.357 3.289 1.754 1.00 81.38 94 TYR A C 1
ATOM 741 O O . TYR A 1 94 ? -8.308 3.531 2.347 1.00 81.38 94 TYR A O 1
ATOM 749 N N . GLY A 1 95 ? -10.339 2.568 2.309 1.00 84.75 95 GLY A N 1
ATOM 750 C CA . GLY A 1 95 ? -10.326 2.114 3.705 1.00 84.75 95 GLY A CA 1
ATOM 751 C C . GLY A 1 95 ? -10.653 0.628 3.879 1.00 84.75 95 GLY A C 1
ATOM 752 O O . GLY A 1 95 ? -11.636 0.126 3.332 1.00 84.75 95 GLY A O 1
ATOM 753 N N . TYR A 1 96 ? -9.849 -0.070 4.686 1.00 86.56 96 TYR A N 1
ATOM 754 C CA . TYR A 1 96 ? -10.143 -1.422 5.174 1.00 86.56 96 TYR A CA 1
ATOM 755 C C . TYR A 1 96 ? -10.672 -1.337 6.608 1.00 86.56 96 TYR A C 1
ATOM 757 O O . TYR A 1 96 ? -9.957 -0.870 7.494 1.00 86.56 96 TYR A O 1
ATOM 765 N N . VAL A 1 97 ? -11.895 -1.809 6.859 1.00 86.19 97 VAL A N 1
ATOM 766 C CA . VAL A 1 97 ? -12.500 -1.754 8.199 1.00 86.19 97 VAL A CA 1
ATOM 767 C C . VAL A 1 97 ? -12.365 -3.086 8.929 1.00 86.19 97 VAL A C 1
ATOM 769 O O . VAL A 1 97 ? -12.607 -4.160 8.374 1.00 86.19 97 VAL A O 1
ATOM 772 N N . TYR A 1 98 ? -12.014 -2.994 10.211 1.00 87.06 98 TYR A N 1
ATOM 773 C CA . TYR A 1 98 ? -11.910 -4.110 11.143 1.00 87.06 98 TYR A CA 1
ATOM 774 C C . TYR A 1 98 ? -12.718 -3.801 12.406 1.00 87.06 98 TYR A C 1
ATOM 776 O O . TYR A 1 98 ? -12.659 -2.691 12.929 1.00 87.06 98 TYR A O 1
ATOM 784 N N . LEU A 1 99 ? -13.431 -4.799 12.925 1.00 86.62 99 LEU A N 1
ATOM 785 C CA . LEU A 1 99 ? -14.095 -4.755 14.228 1.00 86.62 99 LEU A CA 1
ATOM 786 C C . LEU A 1 99 ? -13.540 -5.903 15.070 1.00 86.62 99 LEU A C 1
ATOM 788 O O . LEU A 1 99 ? -13.599 -7.054 14.643 1.00 86.62 99 LEU A O 1
ATOM 792 N N . ASN A 1 100 ? -12.966 -5.601 16.237 1.00 85.62 100 ASN A N 1
ATOM 793 C CA . ASN A 1 100 ? -12.307 -6.587 17.107 1.00 85.62 100 ASN A CA 1
ATOM 794 C C . ASN A 1 100 ? -11.296 -7.480 16.348 1.00 85.62 100 ASN A C 1
ATOM 796 O O . ASN A 1 100 ? -11.295 -8.700 16.491 1.00 85.62 100 ASN A O 1
ATOM 800 N N . ASN A 1 101 ? -10.461 -6.866 15.498 1.00 82.38 101 ASN A N 1
ATOM 801 C CA . ASN A 1 101 ? -9.508 -7.516 14.579 1.00 82.38 101 ASN A CA 1
ATOM 802 C C . ASN A 1 101 ? -10.118 -8.418 13.481 1.00 82.38 101 ASN A C 1
ATOM 804 O O . ASN A 1 101 ? -9.372 -8.998 12.691 1.00 82.38 101 ASN A O 1
ATOM 808 N N . VAL A 1 102 ? -11.447 -8.497 13.357 1.00 83.31 102 VAL A N 1
ATOM 809 C CA . VAL A 1 102 ? -12.135 -9.208 12.267 1.00 83.31 102 VAL A CA 1
ATOM 810 C C . VAL A 1 102 ? -12.427 -8.239 11.124 1.00 83.31 102 VAL A C 1
ATOM 812 O O . VAL A 1 102 ? -13.104 -7.228 11.323 1.00 83.31 102 VAL A O 1
ATOM 815 N N . TYR A 1 103 ? -11.937 -8.556 9.924 1.00 84.25 103 TYR A N 1
ATOM 816 C CA . TYR A 1 103 ? -12.176 -7.770 8.711 1.00 84.25 103 TYR A CA 1
ATOM 817 C C . TYR A 1 103 ? -13.670 -7.723 8.363 1.00 84.25 103 TYR A C 1
ATOM 819 O O . TYR A 1 103 ? -14.293 -8.770 8.191 1.00 84.25 103 TYR A O 1
ATOM 827 N N . GLN A 1 104 ? -14.225 -6.516 8.244 1.00 82.44 104 GLN A N 1
ATOM 828 C CA . GLN A 1 104 ? -15.637 -6.275 7.909 1.00 82.44 104 GLN A CA 1
ATOM 829 C C . GLN A 1 104 ? -15.845 -5.906 6.435 1.00 82.44 104 GLN A C 1
ATOM 831 O O . GLN A 1 104 ? -16.972 -5.919 5.951 1.00 82.44 104 GLN A O 1
ATOM 836 N N . GLY A 1 105 ? -14.770 -5.591 5.710 1.00 75.50 105 GLY A N 1
ATOM 837 C CA . GLY A 1 105 ? -14.819 -5.240 4.295 1.00 75.50 105 GLY A CA 1
ATOM 838 C C . GLY A 1 105 ? -14.207 -3.879 3.984 1.00 75.50 105 GLY A C 1
ATOM 839 O O . GLY A 1 105 ? -13.700 -3.165 4.855 1.00 75.50 105 GLY A O 1
ATOM 840 N N . LEU A 1 106 ? -14.302 -3.523 2.709 1.00 65.06 106 LEU A N 1
ATOM 841 C CA . LEU A 1 106 ? -14.008 -2.192 2.200 1.00 65.06 106 LEU A CA 1
ATOM 842 C C . LEU A 1 106 ? -15.178 -1.282 2.537 1.00 65.06 106 LEU A C 1
ATOM 844 O O . LEU A 1 106 ? -16.298 -1.551 2.109 1.00 65.06 106 LEU A O 1
ATOM 848 N N . HIS A 1 107 ? -14.920 -0.229 3.300 1.00 60.81 107 HIS A N 1
ATOM 849 C CA . HIS A 1 107 ? -15.927 0.778 3.594 1.00 60.81 107 HIS A CA 1
ATOM 850 C C . HIS A 1 107 ? -15.313 2.153 3.396 1.00 60.81 107 HIS A C 1
ATOM 852 O O . HIS A 1 107 ? -14.205 2.431 3.844 1.00 60.81 107 HIS A O 1
ATOM 858 N N . GLU A 1 108 ? -16.092 3.028 2.778 1.00 47.56 108 GLU A N 1
ATOM 859 C CA . GLU A 1 108 ? -15.813 4.459 2.663 1.00 47.56 108 GLU A CA 1
ATOM 860 C C . GLU A 1 108 ? -16.220 5.208 3.961 1.00 47.56 108 GLU A C 1
ATOM 862 O O . GLU A 1 108 ? -16.127 6.431 4.045 1.00 47.56 108 GLU A O 1
ATOM 867 N N . ASN A 1 109 ? -16.704 4.476 4.984 1.00 56.69 109 ASN A N 1
ATOM 868 C CA . ASN A 1 109 ? -17.760 4.925 5.894 1.00 56.69 109 ASN A CA 1
ATOM 869 C C . ASN A 1 109 ? -17.627 4.454 7.371 1.00 56.69 109 ASN A C 1
ATOM 871 O O . ASN A 1 109 ? -17.359 3.280 7.606 1.00 56.69 109 ASN A O 1
ATOM 875 N N . VAL A 1 110 ? -17.820 5.376 8.347 1.00 54.62 110 VAL A N 1
ATOM 876 C CA . VAL A 1 110 ? -17.617 5.246 9.825 1.00 54.62 110 VAL A CA 1
ATOM 877 C C . VAL A 1 110 ? -18.424 6.245 10.714 1.00 54.62 110 VAL A C 1
ATOM 879 O O . VAL A 1 110 ? -17.906 7.252 11.188 1.00 54.62 110 VAL A O 1
ATOM 882 N N . THR A 1 111 ? -19.679 5.931 11.041 1.00 57.94 111 THR A N 1
ATOM 883 C CA . THR A 1 111 ? -20.459 6.487 12.180 1.00 57.94 111 THR A CA 1
ATOM 884 C C . THR A 1 111 ? -21.348 5.370 12.683 1.00 57.94 111 THR A C 1
ATOM 886 O O . THR A 1 111 ? -21.867 4.619 11.861 1.00 57.94 111 THR A O 1
ATOM 889 N N . LEU A 1 112 ? -21.524 5.238 13.997 1.00 68.56 112 LEU A N 1
ATOM 890 C CA . LEU A 1 112 ? -22.315 4.144 14.556 1.00 68.56 112 LEU A CA 1
ATOM 891 C C . LEU A 1 112 ? -23.755 4.612 14.767 1.00 68.56 112 LEU A C 1
ATOM 893 O O . LEU A 1 112 ? -24.005 5.427 15.651 1.00 68.56 112 LEU A O 1
ATOM 897 N N . ASP A 1 113 ? -24.684 4.126 13.942 1.00 69.69 113 ASP A N 1
ATOM 898 C CA . ASP A 1 113 ? -26.116 4.471 14.006 1.00 69.69 113 ASP A CA 1
ATOM 899 C C . ASP A 1 113 ? -26.367 6.004 14.116 1.00 69.69 113 ASP A C 1
ATOM 901 O O . ASP A 1 113 ? -27.128 6.484 14.958 1.00 69.69 113 ASP A O 1
ATOM 905 N N . ASN A 1 114 ? -25.689 6.785 13.259 1.00 70.06 114 ASN A N 1
ATOM 906 C CA . ASN A 1 114 ? -25.648 8.262 13.225 1.00 70.06 114 ASN A CA 1
ATOM 907 C C . ASN A 1 114 ? -24.991 8.965 14.435 1.00 70.06 114 ASN A C 1
ATOM 909 O O . ASN A 1 114 ? -25.041 10.193 14.524 1.00 70.06 114 ASN A O 1
ATOM 913 N N . GLN A 1 115 ? -24.337 8.242 15.348 1.00 72.25 115 GLN A N 1
ATOM 914 C CA . GLN A 1 115 ? -23.494 8.843 16.387 1.00 72.25 115 GLN A CA 1
ATOM 915 C C . GLN A 1 115 ? -22.049 9.006 15.896 1.00 72.25 115 GLN A C 1
ATOM 917 O O . GLN A 1 115 ? -21.448 8.079 15.340 1.00 72.25 115 GLN A O 1
ATOM 922 N N . LEU A 1 116 ? -21.482 10.196 16.123 1.00 75.00 116 LEU A N 1
ATOM 923 C CA . LEU A 1 116 ? -20.064 10.462 15.889 1.00 75.00 116 LEU A CA 1
ATOM 924 C C . LEU A 1 116 ? -19.222 9.663 16.888 1.00 75.00 116 LEU A C 1
ATOM 926 O O . LEU A 1 116 ? -19.451 9.721 18.096 1.00 75.00 116 LEU A O 1
ATOM 930 N N . LEU A 1 117 ? -18.237 8.930 16.373 1.00 81.38 117 LEU A N 1
ATOM 931 C CA . LEU A 1 117 ? -17.222 8.278 17.192 1.00 81.38 117 LEU A CA 1
ATOM 932 C C . LEU A 1 117 ? -16.132 9.292 17.534 1.00 81.38 117 LEU A C 1
ATOM 934 O O . LEU A 1 117 ? -15.696 10.043 16.662 1.00 81.38 117 LEU A O 1
ATOM 938 N N . GLN A 1 118 ? -15.683 9.283 18.785 1.00 84.69 118 GLN A N 1
ATOM 939 C CA . GLN A 1 118 ? -14.683 10.210 19.319 1.00 84.69 118 GLN A CA 1
ATOM 940 C C . GLN A 1 118 ? -13.502 9.451 19.936 1.00 84.69 118 GLN A C 1
ATOM 942 O O . GLN A 1 118 ? -13.537 8.225 20.045 1.00 84.69 118 GLN A O 1
ATOM 947 N N . ASN A 1 119 ? -12.489 10.182 20.408 1.00 91.00 119 ASN A N 1
ATOM 948 C CA . ASN A 1 119 ? -11.293 9.641 21.068 1.00 91.00 119 ASN A CA 1
ATOM 949 C C . ASN A 1 119 ? -10.536 8.678 20.145 1.00 91.00 119 ASN A C 1
ATOM 951 O O . ASN A 1 119 ? -10.429 7.476 20.394 1.00 91.00 119 ASN A O 1
ATOM 955 N N . TRP A 1 120 ? -10.056 9.234 19.038 1.00 93.06 120 TRP A N 1
ATOM 956 C CA . TRP A 1 120 ? -9.336 8.508 18.007 1.00 93.06 120 TRP A CA 1
ATOM 957 C C . TRP A 1 120 ? -7.837 8.478 18.279 1.00 93.06 120 TRP A C 1
ATOM 959 O O . TRP A 1 120 ? -7.264 9.452 18.764 1.00 93.06 120 TRP A O 1
ATOM 969 N N . TYR A 1 121 ? -7.217 7.371 17.883 1.00 96.12 121 TYR A N 1
ATOM 970 C CA . TYR A 1 121 ? -5.779 7.228 17.698 1.00 96.12 121 TYR A CA 1
ATOM 971 C C . TYR A 1 121 ? -5.480 7.100 16.202 1.00 96.12 121 TYR A C 1
ATOM 973 O O . TYR A 1 121 ? -6.169 6.348 15.505 1.00 96.12 121 TYR A O 1
ATOM 981 N N . GLN A 1 122 ? -4.466 7.813 15.713 1.00 95.88 122 GLN A N 1
ATOM 982 C CA . GLN A 1 122 ? -3.967 7.705 14.338 1.00 95.88 122 GLN A CA 1
ATOM 983 C C . GLN A 1 122 ? -2.472 7.412 14.362 1.00 95.88 122 GLN A C 1
ATOM 985 O O . GLN A 1 122 ? -1.711 8.168 14.961 1.00 95.88 122 GLN A O 1
ATOM 990 N N . CYS A 1 123 ? -2.048 6.333 13.710 1.00 97.44 123 CYS A N 1
ATOM 991 C CA . CYS A 1 123 ? -0.639 5.947 13.632 1.00 97.44 123 CYS A CA 1
ATOM 992 C C . CYS A 1 123 ? -0.244 5.799 12.157 1.00 97.44 123 CYS A C 1
ATOM 994 O O . CYS A 1 123 ? -0.837 4.978 11.452 1.00 97.44 123 CYS A O 1
ATOM 996 N N . GLY A 1 124 ? 0.736 6.574 11.687 1.00 97.31 124 GLY A N 1
ATOM 997 C CA . GLY A 1 124 ? 1.346 6.363 10.371 1.00 97.31 124 GLY A CA 1
ATOM 998 C C . GLY A 1 124 ? 1.994 4.982 10.274 1.00 97.31 124 GLY A C 1
ATOM 999 O O . GLY A 1 124 ? 2.390 4.409 11.289 1.00 97.31 124 GLY A O 1
ATOM 1000 N N . ILE A 1 125 ? 2.089 4.412 9.075 1.00 96.44 125 ILE A N 1
ATOM 1001 C CA . ILE A 1 125 ? 2.764 3.129 8.844 1.00 96.44 125 ILE A CA 1
ATOM 1002 C C . ILE A 1 125 ? 4.116 3.397 8.190 1.00 96.44 125 ILE A C 1
ATOM 1004 O O . ILE A 1 125 ? 4.195 3.804 7.032 1.00 96.44 125 ILE A O 1
ATOM 1008 N N . ASN A 1 126 ? 5.192 3.121 8.923 1.00 95.31 126 ASN A N 1
ATOM 1009 C CA . ASN A 1 126 ? 6.554 3.361 8.474 1.00 95.31 126 ASN A CA 1
ATOM 1010 C C . ASN A 1 126 ? 6.944 2.356 7.376 1.00 95.31 126 ASN A C 1
ATOM 1012 O O . ASN A 1 126 ? 7.349 1.227 7.650 1.00 95.31 126 ASN A O 1
ATOM 1016 N N . LEU A 1 127 ? 6.852 2.788 6.117 1.00 93.62 127 LEU A N 1
ATOM 1017 C CA . LEU A 1 127 ? 7.245 2.012 4.934 1.00 93.62 127 LEU A CA 1
ATOM 1018 C C . LEU A 1 127 ? 8.706 2.250 4.502 1.00 93.62 127 LEU A C 1
ATOM 1020 O O . LEU A 1 127 ? 9.053 2.013 3.342 1.00 93.62 127 LEU A O 1
ATOM 1024 N N . THR A 1 128 ? 9.580 2.726 5.397 1.00 94.12 128 THR A N 1
ATOM 1025 C CA . THR A 1 128 ? 11.019 2.820 5.095 1.00 94.12 128 THR A CA 1
ATOM 1026 C C . THR A 1 128 ? 11.632 1.439 4.872 1.00 94.12 128 THR A C 1
ATOM 1028 O O . THR A 1 128 ? 11.183 0.434 5.430 1.00 94.12 128 THR A O 1
ATOM 1031 N N . LYS A 1 129 ? 12.719 1.392 4.089 1.00 93.19 129 LYS A N 1
ATOM 1032 C CA . LYS A 1 129 ? 13.440 0.152 3.771 1.00 93.19 129 LYS A CA 1
ATOM 1033 C C . LYS A 1 129 ? 13.763 -0.674 5.025 1.00 93.19 129 LYS A C 1
ATOM 1035 O O . LYS A 1 129 ? 13.505 -1.870 5.045 1.00 93.19 129 LYS A O 1
ATOM 1040 N N . SER A 1 130 ? 14.273 -0.038 6.081 1.00 92.81 130 SER A N 1
ATOM 1041 C CA . SER A 1 130 ? 14.638 -0.705 7.337 1.00 92.81 130 SER A CA 1
ATOM 1042 C C . SER A 1 130 ? 13.435 -1.276 8.091 1.00 92.81 130 SER A C 1
ATOM 1044 O O . SER A 1 130 ? 13.543 -2.361 8.661 1.00 92.81 130 SER A O 1
ATOM 1046 N N . ALA A 1 131 ? 12.286 -0.597 8.078 1.00 92.56 131 ALA A N 1
ATOM 1047 C CA . ALA A 1 131 ? 11.052 -1.104 8.674 1.00 92.56 131 ALA A CA 1
ATOM 1048 C C . ALA A 1 131 ? 10.508 -2.319 7.896 1.00 92.56 131 ALA A C 1
ATOM 1050 O O . ALA A 1 131 ? 10.177 -3.343 8.496 1.00 92.56 131 ALA A O 1
ATOM 1051 N N . VAL A 1 132 ? 10.508 -2.255 6.561 1.00 92.06 132 VAL A N 1
ATOM 1052 C CA . VAL A 1 132 ? 10.086 -3.362 5.682 1.00 92.06 132 VAL A CA 1
ATOM 1053 C C . VAL A 1 132 ? 11.032 -4.567 5.786 1.00 92.06 132 VAL A C 1
ATOM 1055 O O . VAL A 1 132 ? 10.565 -5.700 5.920 1.00 92.06 132 VAL A O 1
ATOM 1058 N N . ASP A 1 133 ? 12.349 -4.343 5.812 1.00 90.25 133 ASP A N 1
ATOM 1059 C CA . ASP A 1 133 ? 13.352 -5.391 6.055 1.00 90.25 133 ASP A CA 1
ATOM 1060 C C . ASP A 1 133 ? 13.181 -6.015 7.459 1.00 90.25 133 ASP A C 1
ATOM 1062 O O . ASP A 1 133 ? 13.341 -7.222 7.642 1.00 90.25 133 ASP A O 1
ATOM 1066 N N . SER A 1 134 ? 12.797 -5.214 8.460 1.00 88.19 134 SER A N 1
ATOM 1067 C CA . SER A 1 134 ? 12.532 -5.703 9.821 1.00 88.19 134 SER A CA 1
ATOM 1068 C C . SER A 1 134 ? 11.277 -6.577 9.904 1.00 88.19 134 SER A C 1
ATOM 1070 O O . SER A 1 134 ? 11.242 -7.494 10.728 1.00 88.19 134 SER A O 1
ATOM 1072 N N . LEU A 1 135 ? 10.263 -6.349 9.058 1.00 85.19 135 LEU A N 1
ATOM 1073 C CA . LEU A 1 135 ? 9.135 -7.276 8.926 1.00 85.19 135 LEU A CA 1
ATOM 1074 C C . LEU A 1 135 ? 9.605 -8.612 8.340 1.00 85.19 135 LEU A C 1
ATOM 1076 O O . LEU A 1 135 ? 9.330 -9.654 8.933 1.00 85.19 135 LEU A O 1
ATOM 1080 N N . SER A 1 136 ? 10.327 -8.599 7.214 1.00 78.62 136 SER A N 1
ATOM 1081 C CA . SER A 1 136 ? 10.679 -9.832 6.491 1.00 78.62 136 SER A CA 1
ATOM 1082 C C . SER A 1 136 ? 11.587 -10.776 7.288 1.00 78.62 136 SER A C 1
ATOM 1084 O O . SER A 1 136 ? 11.446 -11.991 7.169 1.00 78.62 136 SER A O 1
ATOM 1086 N N . GLN A 1 137 ? 12.461 -10.244 8.149 1.00 77.31 137 GLN A N 1
ATOM 1087 C CA . GLN A 1 137 ? 13.353 -11.045 9.000 1.00 77.31 137 GLN A CA 1
ATOM 1088 C C . GLN A 1 137 ? 12.672 -11.621 10.251 1.00 77.31 137 GLN A C 1
ATOM 1090 O O . GLN A 1 137 ? 13.085 -12.665 10.750 1.00 77.31 137 GLN A O 1
ATOM 1095 N N . ASN A 1 138 ? 11.644 -10.950 10.784 1.00 69.31 138 ASN A N 1
ATOM 1096 C CA . ASN A 1 138 ? 11.084 -11.250 12.107 1.00 69.31 138 ASN A CA 1
ATOM 1097 C C . ASN A 1 138 ? 9.669 -11.847 12.045 1.00 69.31 138 ASN A C 1
ATOM 1099 O O . ASN A 1 138 ? 8.860 -11.593 12.946 1.00 69.31 138 ASN A O 1
ATOM 1103 N N . PHE A 1 139 ? 9.338 -12.604 10.998 1.00 66.81 139 PHE A N 1
ATOM 1104 C CA . PHE A 1 139 ? 8.076 -13.339 10.904 1.00 66.81 139 PHE A CA 1
ATOM 1105 C C . PHE A 1 139 ? 8.289 -14.844 10.783 1.00 66.81 139 PHE A C 1
ATOM 1107 O O . PHE A 1 139 ? 8.957 -15.332 9.877 1.00 66.81 139 PHE A O 1
ATOM 1114 N N . VAL A 1 140 ? 7.620 -15.581 11.668 1.00 62.19 140 VAL A N 1
ATOM 1115 C CA . VAL A 1 140 ? 7.321 -16.995 11.447 1.00 62.19 140 VAL A CA 1
ATOM 1116 C C . VAL A 1 140 ? 6.199 -17.057 10.411 1.00 62.19 140 VAL A C 1
ATOM 1118 O O . VAL A 1 140 ? 5.172 -16.395 10.576 1.00 62.19 140 VAL A O 1
ATOM 1121 N N . ALA A 1 141 ? 6.396 -17.829 9.345 1.00 62.34 141 ALA A N 1
ATOM 1122 C CA . ALA A 1 141 ? 5.340 -18.140 8.390 1.00 62.34 141 ALA A CA 1
ATOM 1123 C C . ALA A 1 141 ? 4.176 -18.845 9.104 1.00 62.34 141 ALA A C 1
ATOM 1125 O O . ALA A 1 141 ? 4.393 -19.841 9.798 1.00 62.34 141 ALA A O 1
ATOM 1126 N N . GLU A 1 142 ? 2.940 -18.370 8.925 1.00 62.19 142 GLU A N 1
ATOM 1127 C CA . GLU A 1 142 ? 1.786 -19.147 9.381 1.00 62.19 142 GLU A CA 1
ATOM 1128 C C . GLU A 1 142 ? 1.596 -20.348 8.448 1.00 62.19 142 GLU A C 1
ATOM 1130 O O . GLU A 1 142 ? 1.487 -20.209 7.231 1.00 62.19 142 GLU A O 1
ATOM 1135 N N . VAL A 1 143 ? 1.601 -21.547 9.034 1.00 52.12 143 VAL A N 1
ATOM 1136 C CA . VAL A 1 143 ? 1.732 -22.820 8.303 1.00 52.12 143 VAL A CA 1
ATOM 1137 C C . VAL A 1 143 ? 0.459 -23.204 7.528 1.00 52.12 143 VAL A C 1
ATOM 1139 O O . VAL A 1 143 ? 0.525 -24.054 6.643 1.00 52.12 143 VAL A O 1
ATOM 1142 N N . ASP A 1 144 ? -0.690 -22.559 7.779 1.00 53.50 144 ASP A N 1
ATOM 1143 C CA . ASP A 1 144 ? -1.917 -22.770 6.987 1.00 53.50 144 ASP A CA 1
ATOM 1144 C C . ASP A 1 144 ? -1.914 -21.940 5.687 1.00 53.50 144 ASP A C 1
ATOM 1146 O O . ASP A 1 144 ? -2.781 -21.101 5.434 1.00 53.50 144 ASP A O 1
ATOM 1150 N N . SER A 1 145 ? -0.937 -22.218 4.821 1.00 50.81 145 SER A N 1
ATOM 1151 C CA . SER A 1 145 ? -0.872 -21.708 3.444 1.00 50.81 145 SER A CA 1
ATOM 1152 C C . SER A 1 145 ? -1.987 -22.251 2.536 1.00 50.81 145 SER A C 1
ATOM 1154 O O . SER A 1 145 ? -2.080 -21.861 1.373 1.00 50.81 145 SER A O 1
ATOM 1156 N N . THR A 1 146 ? -2.853 -23.139 3.043 1.00 44.09 146 THR A N 1
ATOM 1157 C CA . THR A 1 146 ? -3.878 -23.836 2.249 1.00 44.09 146 THR A CA 1
ATOM 1158 C C . THR A 1 146 ? -5.141 -23.010 2.011 1.00 44.09 146 THR A C 1
ATOM 1160 O O . THR A 1 146 ? -5.947 -23.351 1.142 1.00 44.09 146 THR A O 1
ATOM 1163 N N . LYS A 1 147 ? -5.318 -21.897 2.735 1.00 49.06 147 LYS A N 1
ATOM 1164 C CA . LYS A 1 147 ? -6.450 -20.981 2.552 1.00 49.06 147 LYS A CA 1
ATOM 1165 C C . LYS A 1 147 ? -6.020 -19.714 1.832 1.00 49.06 147 LYS A C 1
ATOM 1167 O O . LYS A 1 147 ? -5.436 -18.811 2.428 1.00 49.06 147 LYS A O 1
ATOM 1172 N N . ALA A 1 148 ? -6.419 -19.610 0.566 1.00 52.38 148 ALA A N 1
ATOM 1173 C CA . ALA A 1 148 ? -6.466 -18.337 -0.139 1.00 52.38 148 ALA A CA 1
ATOM 1174 C C . ALA A 1 148 ? -7.375 -17.370 0.641 1.00 52.38 148 ALA A C 1
ATOM 1176 O O . ALA A 1 148 ? -8.600 -17.498 0.632 1.00 52.38 148 ALA A O 1
ATOM 1177 N N . SER A 1 149 ? -6.769 -16.430 1.366 1.00 62.53 149 SER A N 1
ATOM 1178 C CA . SER A 1 149 ? -7.509 -15.448 2.149 1.00 62.53 149 SER A CA 1
ATOM 1179 C C . SER A 1 149 ? -7.927 -14.289 1.255 1.00 62.53 149 SER A C 1
ATOM 1181 O O . SER A 1 149 ? -7.084 -13.580 0.711 1.00 62.53 149 SER A O 1
ATOM 1183 N N . SER A 1 150 ? -9.234 -14.055 1.148 1.00 69.62 150 SER A N 1
ATOM 1184 C CA . SER A 1 150 ? -9.795 -12.845 0.532 1.00 69.62 150 SER A CA 1
ATOM 1185 C C . SER A 1 150 ? -9.601 -11.589 1.394 1.00 69.62 150 SER A C 1
ATOM 1187 O O . SER A 1 150 ? -10.026 -10.500 1.007 1.00 69.62 150 SER A O 1
ATOM 1189 N N . GLN A 1 151 ? -8.985 -11.725 2.573 1.00 79.81 151 GLN A N 1
ATOM 1190 C CA . GLN A 1 151 ? -8.709 -10.619 3.479 1.00 79.81 151 GLN A CA 1
ATOM 1191 C C . GLN A 1 151 ? -7.351 -9.971 3.173 1.00 79.81 151 GLN A C 1
ATOM 1193 O O . GLN A 1 151 ? -6.400 -10.668 2.801 1.00 79.81 151 GLN A O 1
ATOM 1198 N N . PRO A 1 152 ? -7.205 -8.661 3.435 1.00 88.31 152 PRO A N 1
ATOM 1199 C CA . PRO A 1 152 ? -5.910 -8.000 3.384 1.00 88.31 152 PRO A CA 1
ATOM 1200 C C . PRO A 1 152 ? -4.872 -8.678 4.297 1.00 88.31 152 PRO A C 1
ATOM 1202 O O . PRO A 1 152 ? -5.184 -9.235 5.359 1.00 88.31 152 PRO A O 1
ATOM 1205 N N . GLY A 1 153 ? -3.611 -8.619 3.885 1.00 89.94 153 GLY A N 1
ATOM 1206 C CA . GLY A 1 153 ? -2.486 -9.198 4.609 1.00 89.94 153 GLY A CA 1
ATOM 1207 C C . GLY A 1 153 ? -1.163 -8.851 3.942 1.00 89.94 153 GLY A C 1
ATOM 1208 O O . GLY A 1 153 ? -1.144 -8.348 2.819 1.00 89.94 153 GLY A O 1
ATOM 1209 N N . VAL A 1 154 ? -0.068 -9.126 4.644 1.00 90.75 154 VAL A N 1
ATOM 1210 C CA . VAL A 1 154 ? 1.286 -9.017 4.096 1.00 90.75 154 VAL A CA 1
ATOM 1211 C C . VAL A 1 154 ? 1.735 -10.407 3.657 1.00 90.75 154 VAL A C 1
ATOM 1213 O O . VAL A 1 154 ? 1.459 -11.401 4.330 1.00 90.75 154 VAL A O 1
ATOM 1216 N N . TYR A 1 155 ? 2.400 -10.472 2.510 1.00 91.06 155 TYR A N 1
ATOM 1217 C CA . TYR A 1 155 ? 2.845 -11.709 1.883 1.00 91.06 155 TYR A CA 1
ATOM 1218 C C . TYR A 1 155 ? 4.334 -11.587 1.551 1.00 91.06 155 TYR A C 1
ATOM 1220 O O . TYR A 1 155 ? 4.769 -10.555 1.042 1.00 91.06 155 TYR A O 1
ATOM 1228 N N . LEU A 1 156 ? 5.107 -12.628 1.855 1.00 90.50 156 LEU A N 1
ATOM 1229 C CA . LEU A 1 156 ? 6.555 -12.686 1.667 1.00 90.50 156 LEU A CA 1
ATOM 1230 C C . LEU A 1 156 ? 6.914 -13.875 0.773 1.00 90.50 156 LEU A C 1
ATOM 1232 O O . LEU A 1 156 ? 6.436 -14.987 0.988 1.00 90.50 156 LEU A O 1
ATOM 1236 N N . GLY A 1 157 ? 7.775 -13.636 -0.210 1.00 89.81 157 GLY A N 1
ATOM 1237 C CA . GLY A 1 157 ? 8.395 -14.667 -1.037 1.00 89.81 157 GLY A CA 1
ATOM 1238 C C . GLY A 1 157 ? 9.907 -14.503 -1.031 1.00 89.81 157 GLY A C 1
ATOM 1239 O O . GLY A 1 157 ? 10.417 -13.405 -0.807 1.00 89.81 157 GLY A O 1
ATOM 1240 N N . GLN A 1 158 ? 10.615 -15.598 -1.276 1.00 90.06 158 GLN A N 1
ATOM 1241 C CA . GLN A 1 158 ? 12.066 -15.631 -1.434 1.00 90.06 158 GLN A CA 1
ATOM 1242 C C . GLN A 1 158 ? 12.396 -16.503 -2.646 1.00 90.06 158 GLN A C 1
ATOM 1244 O O . GLN A 1 158 ? 11.737 -17.516 -2.883 1.00 90.06 158 GLN A O 1
ATOM 1249 N N . PHE A 1 159 ? 13.388 -16.081 -3.422 1.00 92.19 159 PHE A N 1
ATOM 1250 C CA . PHE A 1 159 ? 13.907 -16.794 -4.582 1.00 92.19 159 PHE A CA 1
ATOM 1251 C C . PHE A 1 159 ? 15.373 -16.407 -4.783 1.00 92.19 159 PHE A C 1
ATOM 1253 O O . PHE A 1 159 ? 15.800 -15.338 -4.344 1.00 92.19 159 PHE A O 1
ATOM 1260 N N . GLU A 1 160 ? 16.134 -17.282 -5.429 1.00 93.12 160 GLU A N 1
ATOM 1261 C CA . GLU A 1 160 ? 17.543 -17.059 -5.756 1.00 93.12 160 GLU A CA 1
ATOM 1262 C C . GLU A 1 160 ? 17.692 -16.820 -7.262 1.00 93.12 160 GLU A C 1
ATOM 1264 O O . GLU A 1 160 ? 16.928 -17.361 -8.064 1.00 93.12 160 GLU A O 1
ATOM 1269 N N . ILE A 1 161 ? 18.678 -16.006 -7.645 1.00 92.19 161 ILE A N 1
ATOM 1270 C CA . ILE A 1 161 ? 19.002 -15.683 -9.039 1.00 92.19 161 ILE A CA 1
ATOM 1271 C C . ILE A 1 161 ? 20.501 -15.883 -9.272 1.00 92.19 161 ILE A C 1
ATOM 1273 O O . ILE A 1 161 ? 21.309 -15.551 -8.406 1.00 92.19 161 ILE A O 1
ATOM 1277 N N . SER A 1 162 ? 20.874 -16.430 -10.431 1.00 90.38 162 SER A N 1
ATOM 1278 C CA . SER A 1 162 ? 22.280 -16.569 -10.842 1.00 90.38 162 SER A CA 1
ATOM 1279 C C . SER A 1 162 ? 22.837 -15.288 -11.463 1.00 90.38 162 SER A C 1
ATOM 1281 O O . SER A 1 162 ? 24.006 -14.964 -11.275 1.00 90.38 162 SER A O 1
ATOM 1283 N N . ASP A 1 163 ? 21.985 -14.555 -12.178 1.00 92.06 163 ASP A N 1
ATOM 1284 C CA . ASP A 1 163 ? 22.330 -13.409 -13.011 1.00 92.06 163 ASP A CA 1
ATOM 1285 C C . ASP A 1 163 ? 21.298 -12.294 -12.803 1.00 92.06 163 ASP A C 1
ATOM 1287 O O . ASP A 1 163 ? 20.133 -12.568 -12.514 1.00 92.06 163 ASP A O 1
ATOM 1291 N N . ILE A 1 164 ? 21.718 -11.035 -12.957 1.00 92.75 164 ILE A N 1
ATOM 1292 C CA . ILE A 1 164 ? 20.859 -9.856 -12.774 1.00 92.75 164 ILE A CA 1
ATOM 1293 C C . ILE A 1 164 ? 20.589 -9.209 -14.134 1.00 92.75 164 ILE A C 1
ATOM 1295 O O . ILE A 1 164 ? 21.515 -8.788 -14.827 1.00 92.75 164 ILE A O 1
ATOM 1299 N N . GLN A 1 165 ? 19.311 -9.119 -14.489 1.00 93.38 165 GLN A N 1
ATOM 1300 C CA . GLN A 1 165 ? 18.758 -8.424 -15.655 1.00 93.38 165 GLN A CA 1
ATOM 1301 C C . GLN A 1 165 ? 17.384 -7.826 -15.311 1.00 93.38 165 GLN A C 1
ATOM 1303 O O . GLN A 1 165 ? 16.711 -8.301 -14.388 1.00 93.38 165 GLN A O 1
ATOM 1308 N N . ASP A 1 166 ? 16.958 -6.827 -16.084 1.00 94.00 166 ASP A N 1
ATOM 1309 C CA . ASP A 1 166 ? 15.640 -6.196 -15.961 1.00 94.00 166 ASP A CA 1
ATOM 1310 C C . ASP A 1 166 ? 14.522 -7.250 -16.102 1.00 94.00 166 ASP A C 1
ATOM 1312 O O . ASP A 1 166 ? 14.634 -8.221 -16.866 1.00 94.00 166 ASP A O 1
ATOM 1316 N N . THR A 1 167 ? 13.412 -7.083 -15.380 1.00 94.38 167 THR A N 1
ATOM 1317 C CA . THR A 1 167 ? 12.277 -8.014 -15.487 1.00 94.38 167 THR A CA 1
ATOM 1318 C C . THR A 1 167 ? 10.930 -7.338 -15.218 1.00 94.38 167 THR A C 1
ATOM 1320 O O . THR A 1 167 ? 10.837 -6.131 -14.990 1.00 94.38 167 THR A O 1
ATOM 1323 N N . TYR A 1 168 ? 9.860 -8.134 -15.245 1.00 92.50 168 TYR A N 1
ATOM 1324 C CA . TYR A 1 168 ? 8.519 -7.706 -14.878 1.00 92.50 168 TYR A CA 1
ATOM 1325 C C . TYR A 1 168 ? 7.881 -8.686 -13.894 1.00 92.50 168 TYR A C 1
ATOM 1327 O O . TYR A 1 168 ? 7.786 -9.879 -14.185 1.00 92.50 168 TYR A O 1
ATOM 1335 N N . LEU A 1 169 ? 7.355 -8.180 -12.776 1.00 92.06 169 LEU A N 1
ATOM 1336 C CA . LEU A 1 169 ? 6.443 -8.953 -11.938 1.00 92.06 169 LEU A CA 1
ATOM 1337 C C . LEU A 1 169 ? 5.042 -8.929 -12.543 1.00 92.06 169 LEU A C 1
ATOM 1339 O O . LEU A 1 169 ? 4.422 -7.870 -12.647 1.00 92.06 169 LEU A O 1
ATOM 1343 N N . ASP A 1 170 ? 4.529 -10.109 -12.869 1.00 92.50 170 ASP A N 1
ATOM 1344 C CA . ASP A 1 170 ? 3.123 -10.330 -13.189 1.00 92.50 170 ASP A CA 1
ATOM 1345 C C . ASP A 1 170 ? 2.288 -10.378 -11.899 1.00 92.50 170 ASP A C 1
ATOM 1347 O O . ASP A 1 170 ? 2.510 -11.227 -11.036 1.00 92.50 170 ASP A O 1
ATOM 1351 N N . THR A 1 171 ? 1.320 -9.468 -11.769 1.00 90.94 171 THR A N 1
ATOM 1352 C CA . THR A 1 171 ? 0.406 -9.416 -10.611 1.00 90.94 171 THR A CA 1
ATOM 1353 C C . THR A 1 171 ? -0.992 -9.958 -10.929 1.00 90.94 171 THR A C 1
ATOM 1355 O O . THR A 1 171 ? -1.911 -9.825 -10.120 1.00 90.94 171 THR A O 1
ATOM 1358 N N . ARG A 1 172 ? -1.212 -10.579 -12.097 1.00 89.56 172 ARG A N 1
ATOM 1359 C CA . ARG A 1 172 ? -2.531 -11.118 -12.471 1.00 89.56 172 ARG A CA 1
ATOM 1360 C C . ARG A 1 172 ? -3.037 -12.127 -11.434 1.00 89.56 172 ARG A C 1
ATOM 1362 O O . ARG A 1 172 ? -2.311 -12.994 -10.962 1.00 89.56 172 ARG A O 1
ATOM 1369 N N . GLY A 1 173 ? -4.316 -11.997 -11.080 1.00 87.06 173 GLY A N 1
ATOM 1370 C CA . GLY A 1 173 ? -4.950 -12.775 -10.009 1.00 87.06 173 GLY A CA 1
ATOM 1371 C C . GLY A 1 173 ? -4.767 -12.199 -8.598 1.00 87.06 173 GLY A C 1
ATOM 1372 O O . GLY A 1 173 ? -5.401 -12.697 -7.671 1.00 87.06 173 GLY A O 1
ATOM 1373 N N . TRP A 1 174 ? -3.957 -11.150 -8.413 1.00 89.62 174 TRP A N 1
ATOM 1374 C CA . TRP A 1 174 ? -3.831 -10.450 -7.130 1.00 89.62 174 TRP A CA 1
ATOM 1375 C C . TRP A 1 174 ? -4.945 -9.399 -6.952 1.00 89.62 174 TRP A C 1
ATOM 1377 O O . TRP A 1 174 ? -5.661 -9.052 -7.892 1.00 89.62 174 TRP A O 1
ATOM 1387 N N . GLY A 1 175 ? -5.087 -8.887 -5.725 1.00 88.56 175 GLY A N 1
ATOM 1388 C CA . GLY A 1 175 ? -6.008 -7.798 -5.384 1.00 88.56 175 GLY A CA 1
ATOM 1389 C C . GLY A 1 175 ? -5.432 -6.405 -5.679 1.00 88.56 175 GLY A C 1
ATOM 1390 O O . GLY A 1 175 ? -5.047 -6.101 -6.803 1.00 88.56 175 GLY A O 1
ATOM 1391 N N . LYS A 1 176 ? -5.375 -5.550 -4.653 1.00 88.94 176 LYS A N 1
ATOM 1392 C CA . LYS A 1 176 ? -4.757 -4.212 -4.681 1.00 88.94 176 LYS A CA 1
ATOM 1393 C C . LYS A 1 176 ? -3.760 -4.104 -3.528 1.00 88.94 176 LYS A C 1
ATOM 1395 O O . LYS A 1 176 ? -4.087 -4.526 -2.418 1.00 88.94 176 LYS A O 1
ATOM 1400 N N . GLY A 1 177 ? -2.589 -3.514 -3.752 1.00 91.62 177 GLY A N 1
ATOM 1401 C CA . GLY A 1 177 ? -1.592 -3.355 -2.691 1.00 91.62 177 GLY A CA 1
ATOM 1402 C C . GLY A 1 177 ? -0.313 -2.640 -3.118 1.00 91.62 177 GLY A C 1
ATOM 1403 O O . GLY A 1 177 ? -0.245 -2.045 -4.192 1.00 91.62 177 GLY A O 1
ATOM 1404 N N . GLN A 1 178 ? 0.693 -2.713 -2.246 1.00 94.06 178 GLN A N 1
ATOM 1405 C CA . GLN A 1 178 ? 2.048 -2.189 -2.440 1.00 94.06 178 GLN A CA 1
ATOM 1406 C C . GLN A 1 178 ? 3.018 -3.350 -2.690 1.00 94.06 178 GLN A C 1
ATOM 1408 O O . GLN A 1 178 ? 2.875 -4.403 -2.062 1.00 94.06 178 GLN A O 1
ATOM 1413 N N . LEU A 1 179 ? 4.010 -3.161 -3.559 1.00 94.94 179 LEU A N 1
ATOM 1414 C CA . LEU A 1 179 ? 5.074 -4.134 -3.808 1.00 94.94 179 LEU A CA 1
ATOM 1415 C C . LEU A 1 179 ? 6.427 -3.631 -3.287 1.00 94.94 179 LEU A C 1
ATOM 1417 O O . LEU A 1 179 ? 6.788 -2.474 -3.498 1.00 94.94 179 LEU A O 1
ATOM 1421 N N . PHE A 1 180 ? 7.201 -4.532 -2.678 1.00 95.06 180 PHE A N 1
ATOM 1422 C CA . PHE A 1 180 ? 8.593 -4.291 -2.302 1.00 95.06 180 PHE A CA 1
ATOM 1423 C C . PHE A 1 180 ? 9.482 -5.457 -2.745 1.00 95.06 180 PHE A C 1
ATOM 1425 O O . PHE A 1 180 ? 9.083 -6.613 -2.603 1.00 95.06 180 PHE A O 1
ATOM 1432 N N . ILE A 1 181 ? 10.701 -5.167 -3.208 1.00 93.50 181 ILE A N 1
ATOM 1433 C CA . ILE A 1 181 ? 11.765 -6.167 -3.412 1.00 93.50 181 ILE A CA 1
ATOM 1434 C C . ILE A 1 181 ? 13.033 -5.684 -2.717 1.00 93.50 181 ILE A C 1
ATOM 1436 O O . ILE A 1 181 ? 13.475 -4.549 -2.908 1.00 93.50 181 ILE A O 1
ATOM 1440 N N . ASN A 1 182 ? 13.614 -6.549 -1.881 1.00 91.81 182 ASN A N 1
ATOM 1441 C CA . ASN A 1 182 ? 14.795 -6.248 -1.064 1.00 91.81 182 ASN A CA 1
ATOM 1442 C C . ASN A 1 182 ? 14.636 -4.943 -0.250 1.00 91.81 182 ASN A C 1
ATOM 1444 O O . ASN A 1 182 ? 15.578 -4.166 -0.107 1.00 91.81 182 ASN A O 1
ATOM 1448 N N . GLY A 1 183 ? 13.413 -4.677 0.226 1.00 91.75 183 GLY A N 1
ATOM 1449 C CA . GLY A 1 183 ? 13.018 -3.474 0.970 1.00 91.75 183 GLY A CA 1
ATOM 1450 C C . GLY A 1 183 ? 12.797 -2.209 0.125 1.00 91.75 183 GLY A C 1
ATOM 1451 O O . GLY A 1 183 ? 12.333 -1.204 0.658 1.00 91.75 183 GLY A O 1
ATOM 1452 N N . ASN A 1 184 ? 13.089 -2.227 -1.179 1.00 93.31 184 ASN A N 1
ATOM 1453 C CA . ASN A 1 184 ? 12.824 -1.097 -2.074 1.00 93.31 184 ASN A CA 1
ATOM 1454 C C . ASN A 1 184 ? 11.350 -1.097 -2.487 1.00 93.31 184 ASN A C 1
ATOM 1456 O O . ASN A 1 184 ? 10.838 -2.136 -2.905 1.00 93.31 184 ASN A O 1
ATOM 1460 N N . ASN A 1 185 ? 10.676 0.050 -2.383 1.00 94.06 185 ASN A N 1
ATOM 1461 C CA . ASN A 1 185 ? 9.281 0.200 -2.798 1.00 94.06 185 ASN A CA 1
ATOM 1462 C C . ASN A 1 185 ? 9.191 0.348 -4.324 1.00 94.06 185 ASN A C 1
ATOM 1464 O O . ASN A 1 185 ? 9.789 1.259 -4.892 1.00 94.06 185 ASN A O 1
ATOM 1468 N N . LEU A 1 186 ? 8.418 -0.527 -4.964 1.00 94.00 186 LEU A N 1
ATOM 1469 C CA . LEU A 1 186 ? 8.240 -0.589 -6.420 1.00 94.00 186 LEU A CA 1
ATOM 1470 C C . LEU A 1 186 ? 6.900 -0.000 -6.887 1.00 94.00 186 LEU A C 1
ATOM 1472 O O . LEU A 1 186 ? 6.594 -0.006 -8.075 1.00 94.00 186 LEU A O 1
ATOM 1476 N N . GLY A 1 187 ? 6.096 0.518 -5.957 1.00 92.31 187 GLY A N 1
ATOM 1477 C CA . GLY A 1 187 ? 4.814 1.153 -6.244 1.00 92.31 187 GLY A CA 1
ATOM 1478 C C . GLY A 1 187 ? 3.592 0.267 -5.992 1.00 92.31 187 GLY A C 1
ATOM 1479 O O . GLY A 1 187 ? 3.662 -0.824 -5.415 1.00 92.31 187 GLY A O 1
ATOM 1480 N N . HIS A 1 188 ? 2.436 0.805 -6.381 1.00 91.94 188 HIS A N 1
ATOM 1481 C CA . HIS A 1 188 ? 1.130 0.183 -6.185 1.00 91.94 188 HIS A CA 1
ATOM 1482 C C . HIS A 1 188 ? 0.775 -0.743 -7.349 1.00 91.94 188 HIS A C 1
ATOM 1484 O O . HIS A 1 188 ? 0.956 -0.372 -8.508 1.00 91.94 188 HIS A O 1
ATOM 1490 N N . TYR A 1 189 ? 0.164 -1.892 -7.062 1.00 92.12 189 TYR A N 1
ATOM 1491 C CA . TYR A 1 189 ? -0.483 -2.742 -8.065 1.00 92.12 189 TYR A CA 1
ATOM 1492 C C . TYR A 1 189 ? -2.009 -2.720 -7.903 1.00 92.12 189 TYR A C 1
ATOM 1494 O O . TYR A 1 189 ? -2.531 -2.731 -6.784 1.00 92.12 189 TYR A O 1
ATOM 1502 N N . TRP A 1 190 ? -2.728 -2.707 -9.030 1.00 87.94 190 TRP A N 1
ATOM 1503 C CA . TRP A 1 190 ? -4.189 -2.855 -9.069 1.00 87.94 190 TRP A CA 1
ATOM 1504 C C . TRP A 1 190 ? -4.666 -3.546 -10.371 1.00 87.94 190 TRP A C 1
ATOM 1506 O O . TRP A 1 190 ? -5.429 -2.970 -11.150 1.00 87.94 190 TRP A O 1
ATOM 1516 N N . PRO A 1 191 ? -4.247 -4.801 -10.625 1.00 85.25 191 PRO A N 1
ATOM 1517 C CA . PRO A 1 191 ? -4.574 -5.561 -11.838 1.00 85.25 191 PRO A CA 1
ATOM 1518 C C . PRO A 1 191 ? -6.080 -5.755 -12.076 1.00 85.25 191 PRO A C 1
ATOM 1520 O O . PRO A 1 191 ? -6.486 -5.962 -13.215 1.00 85.25 191 PRO A O 1
ATOM 1523 N N . THR A 1 192 ? -6.919 -5.676 -11.035 1.00 80.94 192 THR A N 1
ATOM 1524 C CA . THR A 1 192 ? -8.386 -5.771 -11.166 1.00 80.94 192 THR A CA 1
ATOM 1525 C C . THR A 1 192 ? -9.052 -4.498 -11.699 1.00 80.94 192 THR A C 1
ATOM 1527 O O . THR A 1 192 ? -10.176 -4.582 -12.186 1.00 80.94 192 THR A O 1
ATOM 1530 N N . ALA A 1 193 ? -8.376 -3.344 -11.647 1.00 79.12 193 ALA A N 1
ATOM 1531 C CA . ALA A 1 193 ? -8.808 -2.107 -12.305 1.00 79.12 193 ALA A CA 1
ATOM 1532 C C . ALA A 1 193 ? -8.072 -1.872 -13.638 1.00 79.12 193 ALA A C 1
ATOM 1534 O O . ALA A 1 193 ? -8.661 -1.359 -14.589 1.00 79.12 193 ALA A O 1
ATOM 1535 N N . GLY A 1 194 ? -6.800 -2.279 -13.725 1.00 75.25 194 GLY A N 1
ATOM 1536 C CA . GLY A 1 194 ? -5.959 -2.079 -14.906 1.00 75.25 194 GLY A CA 1
ATOM 1537 C C . GLY A 1 194 ? -5.596 -0.602 -15.153 1.00 75.25 194 GLY A C 1
ATOM 1538 O O . GLY A 1 194 ? -5.771 0.238 -14.272 1.00 75.25 194 GLY A O 1
ATOM 1539 N N . PRO A 1 195 ? -5.044 -0.259 -16.335 1.00 82.12 195 PRO A N 1
ATOM 1540 C CA . PRO A 1 195 ? -4.610 -1.167 -17.403 1.00 82.12 195 PRO A CA 1
ATOM 1541 C C . PRO A 1 195 ? -3.282 -1.878 -17.087 1.00 82.12 195 PRO A C 1
ATOM 1543 O O . PRO A 1 195 ? -2.917 -2.832 -17.770 1.00 82.12 195 PRO A O 1
ATOM 1546 N N . GLN A 1 196 ? -2.547 -1.423 -16.068 1.00 69.88 196 GLN A N 1
ATOM 1547 C CA . GLN A 1 196 ? -1.265 -2.000 -15.679 1.00 69.88 196 GLN A CA 1
ATOM 1548 C C . GLN A 1 196 ? -1.466 -3.282 -14.856 1.00 69.88 196 GLN A C 1
ATOM 1550 O O . GLN A 1 196 ? -2.079 -3.260 -13.791 1.00 69.88 196 GLN A O 1
ATOM 1555 N N . VAL A 1 197 ? -0.909 -4.391 -15.348 1.00 78.69 197 VAL A N 1
ATOM 1556 C CA . VAL A 1 197 ? -0.880 -5.698 -14.657 1.00 78.69 197 VAL A CA 1
ATOM 1557 C C . VAL A 1 197 ? 0.539 -6.184 -14.335 1.00 78.69 197 VAL A C 1
ATOM 1559 O O . VAL A 1 197 ? 0.707 -7.082 -13.511 1.00 78.69 197 VAL A O 1
ATOM 1562 N N . ASN A 1 198 ? 1.549 -5.546 -14.937 1.00 77.38 198 ASN A N 1
ATOM 1563 C CA . ASN A 1 198 ? 2.967 -5.844 -14.757 1.00 77.38 198 ASN A CA 1
ATOM 1564 C C . ASN A 1 198 ? 3.678 -4.671 -14.065 1.00 77.38 198 ASN A C 1
ATOM 1566 O O . ASN A 1 198 ? 3.441 -3.517 -14.432 1.00 77.38 198 ASN A O 1
ATOM 1570 N N . GLN A 1 199 ? 4.577 -4.954 -13.123 1.00 72.25 199 GLN A N 1
ATOM 1571 C CA . GLN A 1 199 ? 5.494 -3.969 -12.526 1.00 72.25 199 GLN A CA 1
ATOM 1572 C C . GLN A 1 199 ? 6.913 -4.207 -13.039 1.00 72.25 199 GLN A C 1
ATOM 1574 O O . GLN A 1 199 ? 7.357 -5.350 -13.026 1.00 72.25 199 GLN A O 1
ATOM 1579 N N . THR A 1 200 ? 7.612 -3.164 -13.491 1.00 73.69 200 THR A N 1
ATOM 1580 C CA . THR A 1 200 ? 9.036 -3.255 -13.862 1.00 73.69 200 THR A CA 1
ATOM 1581 C C . THR A 1 200 ? 9.887 -3.395 -12.602 1.00 73.69 200 THR A C 1
ATOM 1583 O O . THR A 1 200 ? 9.634 -2.674 -11.634 1.00 73.69 200 THR A O 1
ATOM 1586 N N . LEU A 1 201 ? 10.866 -4.303 -12.622 1.00 69.31 201 LEU A N 1
ATOM 1587 C CA . LEU A 1 201 ? 11.791 -4.578 -11.516 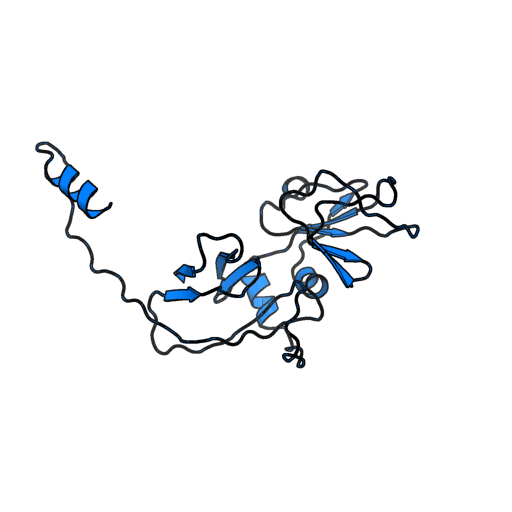1.00 69.31 201 LEU A CA 1
ATOM 1588 C C . LEU A 1 201 ? 13.239 -4.306 -11.934 1.00 69.31 201 LEU A C 1
ATOM 1590 O O . LEU A 1 201 ? 13.581 -4.730 -13.063 1.00 69.31 201 LEU A O 1
#

Sequence (201 aa):
MFRAIRSFIQNLTDWDYPPTPIPDVNPLMSYGNVTLTRIGQNLISTLTRIQEPCVQSQDPLTFEQIDHGFGFVLYTTTLSKGGTTLSTSNIRDYGYVYLNNVYQGLHENVTLDNQLLQNWYQCGINLTKSAVDSLSQNFVAEVDSTKASSQPGVYLGQFEISDIQDTYLDTRGWGKGQLFINGNNLGHYWPTAGPQVNQTL

Foldseek 3Di:
DVVVVLVVQCPDPPRPQRDDDDDDDFDEDDQDDWDKFFFDPAAVRLQVLQWADKDKWFADDDCVRVPNDDDDKDKDADDPDDADDWADQDDPPWDFDDDPNHTPGTDSTGDGVPHDTTTMIIIHGDLALVSVVVSQVPTDGDPPSVDPDPHDGDIDTDDDDPDDTKYKDFQPPHAWDWDDDNSHTQGIDHVVVDPDRITID

InterPro domains:
  IPR001944 Glycoside hydrolase, family 35 [PTHR23421] (117-197)
  IPR008979 Galactose-binding-like domain superfamily [SSF49785] (113-197)
  IPR048912 Beta-galactosidase 1-like , first all-beta domain [PF21317] (60-107)
  IPR048913 Beta-galactosidase, galactose-binding domain [PF21467] (153-198)

Secondary structure (DSSP, 8-state):
-HHHHHHHHTT-TT-SSPPPPPPPPPPB--------EEESSSHHHHHGGGBPPPEEESSPPPTGGGT--SS-EEEE---SS--S-B--S---S--EEEETTEEEEE-S---BTTBPP-SEEEEEB--SHHHHHHHHHS-PBPS-TTS---S--EEE-----SS--B-EEE-TT--SEEEEETTEEEEEE-TTT-S--EEE-

Radius of gyration: 22.72 Å; chains: 1; bounding box: 50×48×64 Å

pLDDT: mean 84.84, std 11.79, range [44.09, 97.81]

Organism: NCBI:txid290746